Protein AF-A0AAF3J5F9-F1 (afdb_monomer)

pLDDT: mean 83.25, std 15.74, range [31.61, 98.31]

Nearest PDB structures (foldseek):
  6xjo-assembly2_A  TM=8.442E-01  e=1.330E-10  Homo sapiens
  6xjo-assembly3_B  TM=8.664E-01  e=6.664E-10  Homo sapiens
  6b9f-assembly1_A  TM=8.650E-01  e=1.318E-09  Homo sapiens
  7ol3-assembly1_A  TM=8.649E-01  e=7.955E-09  Homo sapiens
  2b8w-assembly1_B  TM=8.017E-01  e=8.315E-07  Homo sapiens

Foldseek 3Di:
DDDDDDDDFDDCDDPVDDNVRSLLSLLLCQQLDQEAEDEDEADDDLVNLVSVLVSLVSSCVLVVDQARHAYYEYEYEQYDDDFFQVVFVVNLVVLCVVLVVDVRSVSSNVSVVRHYNYYTYGYAHFQDPVPPPDDPPDDDPVRRDDRRNVSVVRVVVVCVVPDDAGDDPNDGDDPVNSVVSSVVSVVSSVVVVVVVVVPD

Mean predicted aligned error: 7.62 Å

Structure (mmCIF, N/CA/C/O backbone):
data_AF-A0AAF3J5F9-F1
#
_entry.id   AF-A0AAF3J5F9-F1
#
loop_
_atom_site.group_PDB
_atom_site.id
_atom_site.type_symbol
_atom_site.label_atom_id
_atom_site.label_alt_id
_atom_site.label_comp_id
_atom_site.label_asym_id
_atom_site.label_entity_id
_atom_site.label_seq_id
_atom_site.pdbx_PDB_ins_code
_atom_site.Cartn_x
_atom_site.Cartn_y
_atom_site.Cartn_z
_atom_site.occupancy
_atom_site.B_iso_or_equiv
_atom_site.auth_seq_id
_atom_site.auth_comp_id
_atom_site.auth_asym_id
_atom_site.auth_atom_id
_atom_site.pdbx_PDB_model_num
ATOM 1 N N . MET A 1 1 ? -18.658 -15.341 -0.256 1.00 71.56 1 MET A N 1
ATOM 2 C CA . MET A 1 1 ? -18.117 -14.666 -1.455 1.00 71.56 1 MET A CA 1
ATOM 3 C C . MET A 1 1 ? -17.413 -13.408 -0.979 1.00 71.56 1 MET A C 1
ATOM 5 O O . MET A 1 1 ? -17.963 -12.760 -0.098 1.00 71.56 1 MET A O 1
ATOM 9 N N . LEU A 1 2 ? -16.210 -13.118 -1.475 1.00 86.44 2 LEU A N 1
ATOM 10 C CA . LEU A 1 2 ? -15.471 -11.901 -1.129 1.00 86.44 2 LEU A CA 1
ATOM 11 C C . LEU A 1 2 ? -15.881 -10.779 -2.091 1.00 86.44 2 LEU A C 1
ATOM 13 O O . LEU A 1 2 ? -15.826 -10.976 -3.303 1.00 86.44 2 LEU A O 1
ATOM 17 N N . SER A 1 3 ? -16.291 -9.631 -1.553 1.00 90.62 3 SER A N 1
ATOM 18 C CA . SER A 1 3 ? -16.549 -8.419 -2.337 1.00 90.62 3 SER A CA 1
ATOM 19 C C . SER A 1 3 ? -15.323 -7.514 -2.291 1.00 90.62 3 SER A C 1
ATOM 21 O O . SER A 1 3 ? -14.751 -7.320 -1.220 1.00 90.62 3 SER A O 1
ATOM 23 N N . VAL A 1 4 ? -14.936 -6.951 -3.435 1.00 92.88 4 VAL A N 1
ATOM 24 C CA . VAL A 1 4 ? -13.765 -6.071 -3.551 1.00 92.88 4 VAL A CA 1
ATOM 25 C C . VAL A 1 4 ? -14.230 -4.630 -3.736 1.00 92.88 4 VAL A C 1
ATOM 27 O O . VAL A 1 4 ? -15.036 -4.346 -4.620 1.00 92.88 4 VAL A O 1
ATOM 30 N N . LEU A 1 5 ? -13.712 -3.729 -2.901 1.00 92.81 5 LEU A N 1
ATOM 31 C CA . LEU A 1 5 ? -13.893 -2.284 -3.014 1.00 92.81 5 LEU A CA 1
ATOM 32 C C . LEU A 1 5 ? -12.539 -1.648 -3.331 1.00 92.81 5 LEU A C 1
ATOM 34 O O . LEU A 1 5 ? -11.575 -1.866 -2.602 1.00 92.81 5 LEU A O 1
ATOM 38 N N . LEU A 1 6 ? -12.483 -0.853 -4.397 1.00 93.56 6 LEU A N 1
ATOM 39 C CA . LEU A 1 6 ? -11.317 -0.043 -4.736 1.00 93.56 6 LEU A CA 1
ATOM 40 C C . LEU A 1 6 ? -11.560 1.388 -4.257 1.00 93.56 6 LEU A C 1
ATOM 42 O O . LEU A 1 6 ? -12.608 1.966 -4.547 1.00 93.56 6 LEU A O 1
ATOM 46 N N . ILE A 1 7 ? -10.607 1.933 -3.503 1.00 92.00 7 ILE A N 1
ATOM 47 C CA . ILE A 1 7 ? -10.665 3.289 -2.954 1.00 92.00 7 ILE A CA 1
ATOM 48 C C . ILE A 1 7 ? -9.492 4.062 -3.538 1.00 92.00 7 ILE A C 1
ATOM 50 O O . ILE A 1 7 ? -8.341 3.771 -3.219 1.00 92.00 7 ILE A O 1
ATOM 54 N N . GLU A 1 8 ? -9.801 5.048 -4.371 1.00 89.56 8 GLU A N 1
ATOM 55 C CA . GLU A 1 8 ? -8.823 6.031 -4.823 1.00 89.56 8 GLU A CA 1
ATOM 56 C C . GLU A 1 8 ? -8.754 7.154 -3.787 1.00 89.56 8 GLU A C 1
ATOM 58 O O . GLU A 1 8 ? -9.788 7.675 -3.359 1.00 89.56 8 GLU A O 1
ATOM 63 N N . THR A 1 9 ? -7.547 7.516 -3.361 1.00 84.06 9 THR A N 1
ATOM 64 C CA . THR A 1 9 ? -7.338 8.617 -2.418 1.00 84.06 9 THR A CA 1
ATOM 65 C C . THR A 1 9 ? -6.643 9.763 -3.115 1.00 84.06 9 THR A C 1
ATOM 67 O O . THR A 1 9 ? -5.623 9.552 -3.766 1.00 84.06 9 THR A O 1
ATOM 70 N N . GLN A 1 10 ? -7.152 10.972 -2.904 1.00 73.50 10 GLN A N 1
ATOM 71 C CA . GLN A 1 10 ? -6.472 12.200 -3.293 1.00 73.50 10 GLN A CA 1
ATOM 72 C C . GLN A 1 10 ? -5.063 12.261 -2.667 1.00 73.50 10 GLN A C 1
ATOM 74 O O . GLN A 1 10 ? -4.850 11.750 -1.561 1.00 73.50 10 GLN A O 1
ATOM 79 N N . GLY A 1 11 ? -4.090 12.821 -3.395 1.00 65.00 11 GLY A N 1
ATOM 80 C CA . GLY A 1 11 ? -2.694 12.893 -2.957 1.00 65.00 11 GLY A CA 1
ATOM 81 C C . GLY A 1 11 ? -2.513 13.763 -1.709 1.00 65.00 11 GLY A C 1
ATOM 82 O O . GLY A 1 11 ? -3.293 14.675 -1.461 1.00 65.00 11 GLY A O 1
ATOM 83 N N . ILE A 1 12 ? -1.456 13.502 -0.933 1.00 61.19 12 ILE A N 1
ATOM 84 C CA . ILE A 1 12 ? -1.203 14.167 0.362 1.00 61.19 12 ILE A CA 1
ATOM 85 C C . ILE A 1 12 ? -0.877 15.678 0.211 1.00 61.19 12 ILE A C 1
ATOM 87 O O . ILE A 1 12 ? -0.933 16.416 1.189 1.00 61.19 12 ILE A O 1
ATOM 91 N N . HIS A 1 13 ? -0.659 16.178 -1.012 1.00 57.31 13 HIS A N 1
ATOM 92 C CA . HIS A 1 13 ? -0.207 17.552 -1.294 1.00 57.31 13 HIS A CA 1
ATOM 93 C C . HIS A 1 13 ? -1.000 18.262 -2.401 1.00 57.31 13 HIS A C 1
ATOM 95 O O . HIS A 1 13 ? -0.427 19.010 -3.195 1.00 57.31 13 HIS A O 1
ATOM 101 N N . ASP A 1 14 ? -2.311 18.037 -2.491 1.00 57.66 14 ASP A N 1
ATOM 102 C CA . ASP A 1 14 ? -3.121 18.803 -3.440 1.00 57.66 14 ASP A CA 1
ATOM 103 C C . ASP A 1 14 ? -3.253 20.267 -2.998 1.00 57.66 14 ASP A C 1
ATOM 105 O O . ASP A 1 14 ? -3.602 20.560 -1.853 1.00 57.66 14 ASP A O 1
ATOM 109 N N . LEU A 1 15 ? -2.993 21.185 -3.939 1.00 51.12 15 LEU A N 1
ATOM 110 C CA . LEU A 1 15 ? -2.890 22.643 -3.741 1.00 51.12 15 LEU A CA 1
ATOM 111 C C . LEU A 1 15 ? -4.123 23.298 -3.091 1.00 51.12 15 LEU A C 1
ATOM 113 O O . LEU A 1 15 ? -4.035 24.428 -2.615 1.00 51.12 15 LEU A O 1
ATOM 117 N N . GLU A 1 16 ? -5.264 22.609 -3.089 1.00 56.81 16 GLU A N 1
ATOM 118 C CA . GLU A 1 16 ? -6.540 23.093 -2.555 1.00 56.81 16 GLU A CA 1
ATOM 119 C C . GLU A 1 16 ? -6.872 22.541 -1.154 1.00 56.81 16 GLU A C 1
ATOM 121 O O . GLU A 1 16 ? -7.870 22.949 -0.560 1.00 56.81 16 GLU A O 1
ATOM 126 N N . SER A 1 17 ? -6.052 21.634 -0.608 1.00 59.25 17 SER A N 1
ATOM 127 C CA . SER A 1 17 ? -6.295 20.946 0.670 1.00 59.25 17 SER A CA 1
ATOM 128 C C . SER A 1 17 ? -5.356 21.422 1.781 1.00 59.25 17 SER A C 1
ATOM 130 O O . SER A 1 17 ? -4.188 21.732 1.539 1.00 59.25 17 SER A O 1
ATOM 132 N N . SER A 1 18 ? -5.851 21.503 3.021 1.00 68.69 18 SER A N 1
ATOM 133 C CA . SER A 1 18 ? -4.976 21.768 4.165 1.00 68.69 18 SER A CA 1
ATOM 134 C C . SER A 1 18 ? -4.193 20.506 4.551 1.00 68.69 18 SER A C 1
ATOM 136 O O . SER A 1 18 ? -4.656 19.386 4.349 1.00 68.69 18 SER A O 1
ATOM 138 N N . SER A 1 19 ? -3.022 20.673 5.175 1.00 74.56 19 SER A N 1
ATOM 139 C CA . S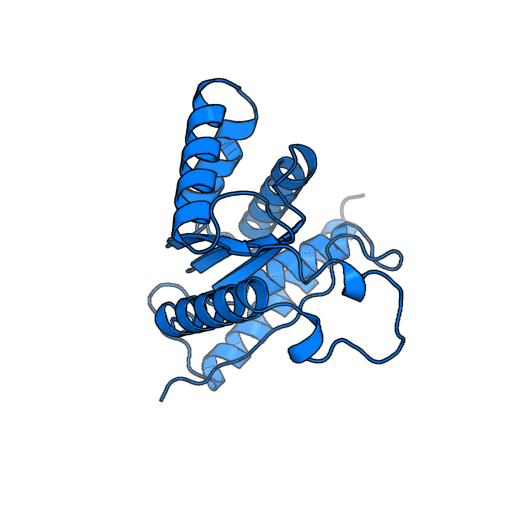ER A 1 19 ? -2.221 19.543 5.684 1.00 74.56 19 SER A CA 1
ATOM 140 C C . SER A 1 19 ? -3.000 18.658 6.679 1.00 74.56 19 SER A C 1
ATOM 142 O O . SER A 1 19 ? -2.784 17.444 6.741 1.00 74.56 19 SER A O 1
ATOM 144 N N . GLU A 1 20 ? -3.955 19.237 7.417 1.00 79.06 20 GLU A N 1
ATOM 145 C CA . GLU A 1 20 ? -4.848 18.484 8.304 1.00 79.06 20 GLU A CA 1
ATOM 146 C C . GLU A 1 20 ? -5.855 17.637 7.510 1.00 79.06 20 GLU A C 1
ATOM 148 O O . GLU A 1 20 ? -6.049 16.465 7.837 1.00 79.06 20 GLU A O 1
ATOM 153 N N . ASP A 1 21 ? -6.438 18.178 6.436 1.00 81.75 21 ASP A N 1
ATOM 154 C CA . ASP A 1 21 ? -7.385 17.445 5.586 1.00 81.75 21 ASP A CA 1
ATOM 155 C C . ASP A 1 21 ? -6.714 16.238 4.919 1.00 81.75 21 ASP A C 1
ATOM 157 O O . ASP A 1 21 ? -7.246 15.127 4.981 1.00 81.75 21 ASP A O 1
ATOM 161 N N . SER A 1 22 ? -5.506 16.412 4.371 1.00 82.25 22 SER A N 1
ATOM 162 C CA . SER A 1 22 ? -4.709 15.310 3.811 1.00 82.25 22 SER A CA 1
ATOM 163 C C . SER A 1 22 ? -4.416 14.228 4.850 1.00 82.25 22 SER A C 1
ATOM 165 O O . SER A 1 22 ? -4.524 13.034 4.561 1.00 82.25 22 SER A O 1
ATOM 167 N N . SER A 1 23 ? -4.106 14.632 6.085 1.00 86.12 23 SER A N 1
ATOM 168 C CA . SER A 1 23 ? -3.845 13.700 7.187 1.00 86.12 23 SER A CA 1
ATOM 169 C C . SER A 1 23 ? -5.092 12.908 7.580 1.00 86.12 23 SER A C 1
ATOM 171 O O . SER A 1 23 ? -5.016 11.702 7.826 1.00 86.12 23 SER A O 1
ATOM 173 N N . ILE A 1 24 ? -6.259 13.559 7.595 1.00 87.81 24 ILE A N 1
ATOM 174 C CA . ILE A 1 24 ? -7.549 12.907 7.842 1.00 87.81 24 ILE A CA 1
ATOM 175 C C . ILE A 1 24 ? -7.881 11.935 6.710 1.00 87.81 24 ILE A C 1
ATOM 177 O O . ILE A 1 24 ? -8.211 10.787 6.993 1.00 87.81 24 ILE A O 1
ATOM 181 N N . ILE A 1 25 ? -7.761 12.344 5.444 1.00 88.75 25 ILE A N 1
ATOM 182 C CA . ILE A 1 25 ? -8.022 11.476 4.284 1.00 88.75 25 ILE A CA 1
ATOM 183 C C . ILE A 1 25 ? -7.110 10.249 4.323 1.00 88.75 25 ILE A C 1
ATOM 185 O O . ILE A 1 25 ? -7.579 9.119 4.149 1.00 88.75 25 ILE A O 1
ATOM 189 N N . PHE A 1 26 ? -5.822 10.449 4.608 1.00 90.12 26 PHE A N 1
ATOM 190 C CA . PHE A 1 26 ? -4.870 9.358 4.751 1.00 90.12 26 PHE A CA 1
ATOM 191 C C . PHE A 1 26 ? -5.299 8.388 5.855 1.00 90.12 26 PHE A C 1
ATOM 193 O O . PHE A 1 26 ? -5.472 7.198 5.581 1.00 90.12 26 PHE A O 1
ATOM 200 N N . ALA A 1 27 ? -5.538 8.891 7.067 1.00 90.50 27 ALA A N 1
ATOM 201 C CA . ALA A 1 27 ? -5.928 8.075 8.211 1.00 90.50 27 ALA A CA 1
ATOM 202 C C . ALA A 1 27 ? -7.247 7.326 7.968 1.00 90.50 27 ALA A C 1
ATOM 204 O O . ALA A 1 27 ? -7.320 6.120 8.192 1.00 90.50 27 ALA A O 1
ATOM 205 N N . LEU A 1 28 ? -8.271 7.998 7.430 1.00 91.69 28 LEU A N 1
ATOM 206 C CA . LEU A 1 28 ? -9.541 7.370 7.061 1.00 91.69 28 LEU A CA 1
ATOM 207 C C . LEU A 1 28 ? -9.315 6.227 6.074 1.00 91.69 28 LEU A C 1
ATOM 209 O O . LEU A 1 28 ? -9.790 5.117 6.306 1.00 91.69 28 LEU A O 1
ATOM 213 N N . SER A 1 29 ? -8.560 6.476 5.000 1.00 92.69 29 SER A N 1
ATOM 214 C CA . SER A 1 29 ? -8.284 5.460 3.984 1.00 92.69 29 SER A CA 1
ATOM 215 C C . SER A 1 29 ? -7.555 4.248 4.559 1.00 92.69 29 SER A C 1
ATOM 217 O O . SER A 1 29 ? -7.873 3.116 4.202 1.00 92.69 29 SER A O 1
ATOM 219 N N . LEU A 1 30 ? -6.627 4.477 5.490 1.00 92.69 30 LEU A N 1
ATOM 220 C CA . LEU A 1 30 ? -5.875 3.432 6.165 1.00 92.69 30 LEU A CA 1
ATOM 221 C C . LEU A 1 30 ? -6.809 2.552 7.002 1.00 92.69 30 LEU A C 1
ATOM 223 O O . LEU A 1 30 ? -6.876 1.343 6.785 1.00 92.69 30 LEU A O 1
ATOM 227 N N . LEU A 1 31 ? -7.602 3.174 7.878 1.00 92.44 31 LEU A N 1
ATOM 228 C CA . LEU A 1 31 ? -8.451 2.489 8.855 1.00 92.44 31 LEU A CA 1
ATOM 229 C C . LEU A 1 31 ? -9.623 1.729 8.227 1.00 92.44 31 LEU A C 1
ATOM 231 O O . LEU A 1 31 ? -10.065 0.713 8.777 1.00 92.44 31 LEU A O 1
ATOM 235 N N . ILE A 1 32 ? -10.131 2.178 7.077 1.00 93.81 32 ILE A N 1
ATOM 236 C CA . ILE A 1 32 ? -11.208 1.475 6.365 1.00 93.81 32 ILE A CA 1
ATOM 237 C C . ILE A 1 32 ? -10.675 0.394 5.418 1.00 93.81 32 ILE A C 1
ATOM 239 O O . ILE A 1 32 ? -11.372 -0.586 5.172 1.00 93.81 32 ILE A O 1
ATOM 243 N N . SER A 1 33 ? -9.447 0.519 4.910 1.00 95.06 33 SER A N 1
ATOM 244 C CA . SER A 1 33 ? -8.872 -0.454 3.974 1.00 95.06 33 SER A CA 1
ATOM 245 C C . SER A 1 33 ? -8.400 -1.741 4.665 1.00 95.06 33 SER A C 1
ATOM 247 O O . SER A 1 33 ? -7.985 -1.728 5.828 1.00 95.06 33 SER A O 1
ATOM 249 N N . SER A 1 34 ? -8.465 -2.872 3.953 1.00 95.62 34 SER A N 1
ATOM 250 C CA . SER A 1 34 ? -7.724 -4.091 4.321 1.00 95.62 34 SER A CA 1
ATOM 251 C C . SER A 1 34 ? -6.314 -4.103 3.726 1.00 95.62 34 SER A C 1
ATOM 253 O O . SER A 1 34 ? -5.405 -4.707 4.288 1.00 95.62 34 SER A O 1
ATOM 255 N N . ALA A 1 35 ? -6.110 -3.390 2.619 1.00 95.25 35 ALA A N 1
ATOM 256 C CA . ALA A 1 35 ? -4.809 -3.173 2.013 1.00 95.25 35 ALA A CA 1
ATOM 257 C C . ALA A 1 35 ? -4.648 -1.703 1.614 1.00 95.25 35 ALA A C 1
ATOM 259 O O . ALA A 1 35 ? -5.475 -1.166 0.873 1.00 95.25 35 ALA A O 1
ATOM 260 N N . LYS A 1 36 ? -3.566 -1.070 2.071 1.00 95.44 36 LYS A N 1
ATOM 261 C CA . LYS A 1 36 ? -3.159 0.269 1.645 1.00 95.44 36 LYS A CA 1
ATOM 262 C C . LYS A 1 36 ? -2.001 0.146 0.668 1.00 95.44 36 LYS A C 1
ATOM 264 O O . LYS A 1 36 ? -0.956 -0.390 1.018 1.00 95.44 36 LYS A O 1
ATOM 269 N N . ILE A 1 37 ? -2.176 0.678 -0.537 1.00 96.12 37 ILE A N 1
ATOM 270 C CA . ILE A 1 37 ? -1.085 0.843 -1.498 1.00 96.12 37 ILE A CA 1
ATOM 271 C C . ILE A 1 37 ? -0.600 2.286 -1.385 1.00 96.12 37 ILE A C 1
ATOM 273 O O . ILE A 1 37 ? -1.351 3.219 -1.672 1.00 96.12 37 ILE A O 1
ATOM 277 N N . TYR A 1 38 ? 0.633 2.477 -0.930 1.00 94.94 38 TYR A N 1
ATOM 278 C CA . TYR A 1 38 ? 1.278 3.783 -0.898 1.00 94.94 38 TYR A CA 1
ATOM 279 C C . TYR A 1 38 ? 2.145 3.947 -2.142 1.00 94.94 38 TYR A C 1
ATOM 281 O O . TYR A 1 38 ? 3.171 3.287 -2.290 1.00 94.94 38 TYR A O 1
ATOM 289 N N . ASN A 1 39 ? 1.699 4.800 -3.058 1.00 93.88 39 ASN A N 1
ATOM 290 C CA . ASN A 1 39 ? 2.341 5.023 -4.347 1.00 93.88 39 ASN A CA 1
ATOM 291 C C . ASN A 1 39 ? 3.312 6.207 -4.260 1.00 93.88 39 ASN A C 1
ATOM 293 O O . ASN A 1 39 ? 2.877 7.338 -4.058 1.00 93.88 39 ASN A O 1
ATOM 297 N N . THR A 1 40 ? 4.601 5.955 -4.478 1.00 92.88 40 THR A N 1
ATOM 298 C CA . THR A 1 40 ? 5.657 6.981 -4.503 1.00 92.88 40 THR A CA 1
ATOM 299 C C . THR A 1 40 ? 6.536 6.831 -5.749 1.00 92.88 40 THR A C 1
ATOM 301 O O . THR A 1 40 ? 6.561 5.784 -6.406 1.00 92.88 40 THR A O 1
ATOM 304 N N . LEU A 1 41 ? 7.238 7.900 -6.112 1.00 93.12 41 LEU A N 1
ATOM 305 C CA . LEU A 1 41 ? 8.109 7.958 -7.274 1.00 93.12 41 LEU A CA 1
ATOM 306 C C . LEU A 1 41 ? 9.540 7.570 -6.885 1.00 93.12 41 LEU A C 1
ATOM 308 O O . LEU A 1 41 ? 10.173 8.226 -6.074 1.00 93.12 41 LEU A O 1
ATOM 312 N N . GLN A 1 42 ? 10.081 6.554 -7.552 1.00 93.81 42 GLN A N 1
ATOM 313 C CA . GLN A 1 42 ? 11.449 6.031 -7.457 1.00 93.81 42 GLN A CA 1
ATOM 314 C C . GLN A 1 42 ? 11.838 5.432 -6.099 1.00 93.81 42 GLN A C 1
ATOM 316 O O . GLN A 1 42 ? 12.175 4.249 -6.039 1.00 93.81 42 GLN A O 1
ATOM 321 N N . TYR A 1 43 ? 11.845 6.229 -5.035 1.00 92.00 43 TYR A N 1
ATOM 322 C CA . TYR A 1 43 ? 12.255 5.845 -3.687 1.00 92.00 43 TYR A CA 1
ATOM 323 C C . TYR A 1 43 ? 11.597 6.768 -2.658 1.00 92.00 43 TYR A C 1
ATOM 325 O O . TYR A 1 43 ? 11.291 7.912 -2.968 1.00 92.00 43 TYR A O 1
ATOM 333 N N . LEU A 1 44 ? 11.450 6.296 -1.420 1.00 90.56 44 LEU A N 1
ATOM 334 C CA . LEU A 1 44 ? 11.060 7.153 -0.304 1.00 90.56 44 LEU A CA 1
ATOM 335 C C . LEU A 1 44 ? 12.219 8.073 0.090 1.00 90.56 44 LEU A C 1
ATOM 337 O O . LEU A 1 44 ? 13.269 7.608 0.545 1.00 90.56 44 LEU A O 1
ATOM 341 N N . SER A 1 45 ? 12.033 9.377 -0.074 1.00 87.75 45 SER A N 1
ATOM 342 C CA . SER A 1 45 ? 12.935 10.385 0.481 1.00 87.75 45 SER A CA 1
ATOM 343 C C . SER A 1 45 ? 12.816 10.466 2.008 1.00 87.75 45 SER A C 1
ATOM 345 O O . SER A 1 45 ? 11.815 10.059 2.593 1.00 87.75 45 SER A O 1
ATOM 347 N N . THR A 1 46 ? 13.818 11.050 2.676 1.00 84.06 46 THR A N 1
ATOM 348 C CA . THR A 1 46 ? 13.761 11.289 4.131 1.00 84.06 46 THR A CA 1
ATOM 349 C C . THR A 1 46 ? 12.523 12.095 4.533 1.00 84.06 46 THR A C 1
ATOM 351 O O . THR A 1 46 ? 11.893 11.780 5.533 1.00 84.06 46 THR A O 1
ATOM 354 N N . SER A 1 47 ? 12.132 13.085 3.723 1.00 84.75 47 SER A N 1
ATOM 355 C CA . SER A 1 47 ? 10.940 13.898 3.992 1.00 84.75 47 SER A CA 1
ATOM 356 C C . SER A 1 47 ? 9.649 13.082 3.909 1.00 84.75 47 SER A C 1
ATOM 358 O O . SER A 1 47 ? 8.781 13.249 4.758 1.00 84.75 47 SER A O 1
ATOM 360 N N . GLU A 1 48 ? 9.513 12.198 2.916 1.00 87.56 48 GLU A N 1
ATOM 361 C CA . GLU A 1 48 ? 8.341 11.313 2.800 1.00 87.56 48 GLU A CA 1
ATOM 362 C C . GLU A 1 48 ? 8.291 10.295 3.944 1.00 87.56 48 GLU A C 1
ATOM 364 O O . GLU A 1 48 ? 7.214 9.963 4.432 1.00 87.56 48 GLU A O 1
ATOM 369 N N . ILE A 1 49 ? 9.450 9.816 4.402 1.00 88.38 49 ILE A N 1
ATOM 370 C CA . ILE A 1 49 ? 9.552 8.935 5.572 1.00 88.38 49 ILE A CA 1
ATOM 371 C C . ILE A 1 49 ? 9.065 9.653 6.836 1.00 88.38 49 ILE A C 1
ATOM 373 O O . ILE A 1 49 ? 8.263 9.098 7.590 1.00 88.38 49 ILE A O 1
ATOM 377 N N . ASP A 1 50 ? 9.526 10.882 7.070 1.00 84.75 50 ASP A N 1
ATOM 378 C CA . ASP A 1 50 ? 9.113 11.686 8.224 1.00 84.75 50 ASP A CA 1
ATOM 379 C C . ASP A 1 50 ? 7.614 12.021 8.171 1.00 84.75 50 ASP A C 1
ATOM 381 O O . ASP A 1 50 ? 6.916 11.923 9.183 1.00 84.75 50 ASP A O 1
ATOM 385 N N . GLU A 1 51 ? 7.096 12.342 6.985 1.00 86.44 51 GLU A N 1
ATOM 386 C CA . GLU A 1 51 ? 5.671 12.579 6.761 1.00 86.44 51 GLU A CA 1
ATOM 387 C C . GLU A 1 51 ? 4.832 11.322 7.029 1.00 86.44 51 GLU A C 1
ATOM 389 O O . GLU A 1 51 ? 3.858 11.377 7.781 1.00 86.44 51 GLU A O 1
ATOM 394 N N . LEU A 1 52 ? 5.225 10.167 6.488 1.00 90.44 52 LEU A N 1
ATOM 395 C CA . LEU A 1 52 ? 4.535 8.901 6.739 1.00 90.44 52 LEU A CA 1
ATOM 396 C C . LEU A 1 52 ? 4.533 8.530 8.223 1.00 90.44 52 LEU A C 1
ATOM 398 O O . LEU A 1 52 ? 3.502 8.107 8.744 1.00 90.44 52 LEU A O 1
ATOM 402 N N . ASN A 1 53 ? 5.653 8.730 8.921 1.00 89.12 53 ASN A N 1
ATOM 403 C CA . ASN A 1 53 ? 5.725 8.535 10.367 1.00 89.12 53 ASN A CA 1
ATOM 404 C C . ASN A 1 53 ? 4.714 9.406 11.114 1.00 89.12 53 ASN A C 1
ATOM 406 O O . ASN A 1 53 ? 4.005 8.915 11.996 1.00 89.12 53 ASN A O 1
ATOM 410 N N . ALA A 1 54 ? 4.628 10.689 10.759 1.00 87.94 54 ALA A N 1
ATOM 411 C CA . ALA A 1 54 ? 3.668 11.605 11.362 1.00 87.94 54 ALA A CA 1
ATOM 412 C C . ALA A 1 54 ? 2.221 11.174 11.077 1.00 87.94 54 ALA A C 1
ATOM 414 O O . ALA A 1 54 ? 1.384 11.196 11.980 1.00 87.94 54 ALA A O 1
ATOM 415 N N . LEU A 1 55 ? 1.934 10.718 9.856 1.00 90.31 55 LEU A N 1
ATOM 416 C CA . LEU A 1 55 ? 0.616 10.229 9.455 1.00 90.31 55 LEU A CA 1
ATOM 417 C C . LEU A 1 55 ? 0.217 8.939 10.180 1.00 90.31 55 LEU A C 1
ATOM 419 O O . LEU A 1 55 ? -0.937 8.802 10.597 1.00 90.31 55 LEU A O 1
ATOM 423 N N . PHE A 1 56 ? 1.146 8.004 10.373 1.00 91.38 56 PHE A N 1
ATOM 424 C CA . PHE A 1 56 ? 0.906 6.799 11.167 1.00 91.38 56 PHE A CA 1
ATOM 425 C C . PHE A 1 56 ? 0.646 7.147 12.631 1.00 91.38 56 PHE A C 1
ATOM 427 O O . PHE A 1 56 ? -0.371 6.726 13.183 1.00 91.38 56 PHE A O 1
ATOM 434 N N . ALA A 1 57 ? 1.475 8.002 13.234 1.00 88.62 57 ALA A N 1
ATOM 435 C CA . ALA A 1 57 ? 1.267 8.466 14.603 1.00 88.62 57 ALA A CA 1
ATOM 436 C C . ALA A 1 57 ? -0.086 9.181 14.765 1.00 88.62 57 ALA A C 1
ATOM 438 O O . ALA A 1 57 ? -0.832 8.902 15.704 1.00 88.62 57 ALA A O 1
ATOM 439 N N . PHE A 1 58 ? -0.449 10.061 13.828 1.00 87.56 58 PHE A N 1
ATOM 440 C CA . PHE A 1 58 ? -1.754 10.721 13.808 1.00 87.56 58 PHE A CA 1
ATOM 441 C C . PHE A 1 58 ? -2.900 9.707 13.722 1.00 87.56 58 PHE A C 1
ATOM 443 O O . PHE A 1 58 ? -3.872 9.802 14.475 1.00 87.56 58 PHE A O 1
ATOM 450 N N . SER A 1 59 ? -2.771 8.706 12.850 1.00 87.56 59 SER A N 1
ATOM 451 C CA . SER A 1 59 ? -3.766 7.644 12.690 1.00 87.56 59 SER A CA 1
ATOM 452 C C . SER A 1 59 ? -3.939 6.840 13.982 1.00 87.56 59 SER A C 1
ATOM 454 O O . SER A 1 59 ? -5.073 6.611 14.391 1.00 87.56 59 SER A O 1
ATOM 456 N N . GLN A 1 60 ? -2.849 6.498 14.680 1.00 88.38 60 GLN A N 1
ATOM 457 C CA . GLN A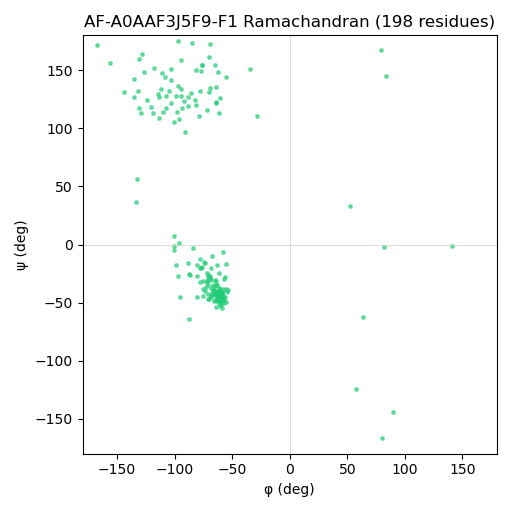 1 60 ? -2.898 5.765 15.954 1.00 88.38 60 GLN A CA 1
ATOM 458 C C . GLN A 1 60 ? -3.558 6.605 17.048 1.00 88.38 60 GLN A C 1
ATOM 460 O O . GLN A 1 60 ? -4.394 6.109 17.798 1.00 88.38 60 GLN A O 1
ATOM 465 N N . MET A 1 61 ? -3.235 7.901 17.125 1.00 84.62 61 MET A N 1
ATOM 466 C CA . MET A 1 61 ? -3.869 8.813 18.083 1.00 84.62 61 MET A CA 1
ATOM 467 C C . MET A 1 61 ? -5.381 8.922 17.854 1.00 84.62 61 MET A C 1
ATOM 469 O O . MET A 1 61 ? -6.156 9.027 18.814 1.00 84.62 61 MET A O 1
ATOM 473 N N . LYS A 1 62 ? -5.813 8.916 16.588 1.00 81.62 62 LYS A N 1
ATOM 474 C CA . LYS A 1 62 ? -7.230 8.984 16.226 1.00 81.62 62 LYS A CA 1
ATOM 475 C C . LYS A 1 62 ? -7.946 7.658 16.460 1.00 81.62 62 LYS A C 1
ATOM 477 O O . LYS A 1 62 ? -9.018 7.700 17.044 1.00 81.62 62 LYS A O 1
ATOM 482 N N . ASP A 1 63 ? -7.366 6.529 16.073 1.00 80.38 63 ASP A N 1
ATOM 483 C CA . ASP A 1 63 ? -7.991 5.205 16.199 1.00 80.38 63 ASP A CA 1
ATOM 484 C C . ASP A 1 63 ? -7.933 4.640 17.630 1.00 80.38 63 ASP A C 1
ATOM 486 O O . ASP A 1 63 ? -8.841 3.948 18.079 1.00 80.38 63 ASP A O 1
ATOM 490 N N . GLY A 1 64 ? -6.880 4.971 18.382 1.00 77.38 64 GLY A N 1
ATOM 491 C CA . GLY A 1 64 ? -6.626 4.454 19.728 1.00 77.38 64 GLY A CA 1
ATOM 492 C C . GLY A 1 64 ? -5.963 3.072 19.763 1.00 77.38 64 GLY A C 1
ATOM 493 O O . GLY A 1 64 ? -5.652 2.593 20.853 1.00 77.38 64 GLY A O 1
ATOM 494 N N . ASN A 1 65 ? -5.712 2.452 18.605 1.00 78.44 65 ASN A N 1
ATOM 495 C CA . ASN A 1 65 ? -5.006 1.177 18.482 1.00 78.44 65 ASN A CA 1
ATOM 496 C C . ASN A 1 65 ? -3.562 1.373 18.000 1.00 78.44 65 ASN A C 1
ATOM 498 O O . ASN A 1 65 ? -3.256 2.302 17.255 1.00 78.44 65 ASN A O 1
ATOM 502 N N . ALA A 1 66 ? -2.679 0.451 18.396 1.00 74.88 66 ALA A N 1
ATOM 503 C CA . ALA A 1 66 ? -1.299 0.413 17.905 1.00 74.88 66 ALA A CA 1
ATOM 504 C C . ALA A 1 66 ? -1.211 -0.100 16.452 1.00 74.88 66 ALA A C 1
ATOM 506 O O . ALA A 1 66 ? -0.463 0.444 15.642 1.00 74.88 66 ALA A O 1
ATOM 507 N N . LYS A 1 67 ? -2.010 -1.121 16.107 1.00 87.44 67 LYS A N 1
ATOM 508 C CA . LYS A 1 67 ? -2.136 -1.644 14.738 1.00 87.44 67 LYS A CA 1
ATOM 509 C C . LYS A 1 67 ? -3.117 -0.782 13.943 1.00 87.44 67 LYS A C 1
ATOM 511 O O . LYS A 1 67 ? -4.262 -0.621 14.349 1.00 87.44 67 LYS A O 1
ATOM 516 N N . LEU A 1 68 ? -2.664 -0.264 12.805 1.00 86.94 68 LEU A N 1
ATOM 517 C CA . LEU A 1 68 ? -3.410 0.632 11.919 1.00 86.94 68 LEU A CA 1
ATOM 518 C C . LEU A 1 68 ? -4.073 -0.080 10.741 1.00 86.94 68 LEU A C 1
ATOM 520 O O . LEU A 1 68 ? -5.061 0.409 10.194 1.00 86.94 68 LEU A O 1
ATOM 524 N N . GLY A 1 69 ? -3.523 -1.212 10.307 1.00 89.38 69 GLY A N 1
ATOM 525 C CA . GLY A 1 69 ? -4.025 -1.913 9.134 1.00 89.38 69 GLY A CA 1
ATOM 526 C C . GLY A 1 69 ? -3.468 -3.320 8.999 1.00 89.38 69 GLY A C 1
ATOM 527 O O . GLY A 1 69 ? -2.566 -3.723 9.722 1.00 89.38 69 GLY A O 1
ATOM 528 N N . GLN A 1 70 ? -4.017 -4.064 8.045 1.00 94.56 70 GLN A N 1
ATOM 529 C CA . GLN A 1 70 ? -3.599 -5.443 7.803 1.00 94.56 70 GLN A CA 1
ATOM 530 C C . GLN A 1 70 ? -2.414 -5.456 6.836 1.00 94.56 70 GLN A C 1
ATOM 532 O O . GLN A 1 70 ? -1.303 -5.801 7.224 1.00 94.56 70 GLN A O 1
ATOM 537 N N . ASN A 1 71 ? -2.623 -4.996 5.600 1.00 95.81 71 ASN A N 1
ATOM 538 C CA . ASN A 1 71 ? -1.595 -5.021 4.564 1.00 95.81 71 ASN A CA 1
ATOM 539 C C . ASN A 1 71 ? -1.186 -3.600 4.152 1.00 95.81 71 ASN A C 1
ATOM 541 O O . ASN A 1 71 ? -2.037 -2.784 3.788 1.00 95.81 71 ASN A O 1
ATOM 545 N N . PHE A 1 72 ? 0.115 -3.323 4.132 1.00 96.19 72 PHE A N 1
ATOM 546 C CA . PHE A 1 72 ? 0.685 -2.096 3.580 1.00 96.19 72 PHE A CA 1
ATOM 547 C C . PHE A 1 72 ? 1.656 -2.436 2.448 1.00 96.19 72 PHE A C 1
ATOM 549 O O . PHE A 1 72 ? 2.655 -3.122 2.655 1.00 96.19 72 PHE A O 1
ATOM 556 N N . LEU A 1 73 ? 1.361 -1.961 1.240 1.00 96.75 73 LEU A N 1
ATOM 557 C CA . LEU A 1 73 ? 2.191 -2.147 0.056 1.00 96.75 73 LEU A CA 1
ATOM 558 C C . LEU A 1 73 ? 2.824 -0.817 -0.346 1.00 96.75 73 LEU A C 1
ATOM 560 O O . LEU A 1 73 ? 2.134 0.091 -0.809 1.00 96.75 73 LEU A O 1
ATOM 564 N N . LEU A 1 74 ? 4.144 -0.727 -0.238 1.00 96.56 74 LEU A N 1
ATOM 565 C CA . LEU A 1 74 ? 4.912 0.369 -0.811 1.00 96.56 74 LEU A CA 1
ATOM 566 C C . LEU A 1 74 ? 5.100 0.135 -2.316 1.00 96.56 74 LEU A C 1
ATOM 568 O O . LEU A 1 74 ? 5.824 -0.767 -2.730 1.00 96.56 74 LEU A O 1
ATOM 572 N N . LEU A 1 75 ? 4.457 0.942 -3.153 1.00 97.69 75 LEU A N 1
ATOM 573 C CA . LEU A 1 75 ? 4.583 0.870 -4.605 1.00 97.69 75 LEU A CA 1
ATOM 574 C C . LEU A 1 75 ? 5.547 1.952 -5.097 1.00 97.69 75 LEU A C 1
ATOM 576 O O . LEU A 1 75 ? 5.190 3.128 -5.167 1.00 97.69 75 LEU A O 1
ATOM 580 N N . LEU A 1 76 ? 6.760 1.545 -5.471 1.00 97.31 76 LEU A N 1
ATOM 581 C CA . LEU A 1 76 ? 7.766 2.430 -6.053 1.00 97.31 76 LEU A CA 1
ATOM 582 C C . LEU A 1 76 ? 7.594 2.477 -7.576 1.00 97.31 76 LEU A C 1
ATOM 584 O O . LEU A 1 76 ? 7.725 1.460 -8.262 1.00 97.31 76 LEU A O 1
ATOM 588 N N . ARG A 1 77 ? 7.317 3.660 -8.120 1.00 95.44 77 ARG A N 1
ATOM 589 C CA . ARG A 1 77 ? 7.128 3.915 -9.559 1.00 95.44 77 ARG A CA 1
ATOM 590 C C . ARG A 1 77 ? 8.417 4.378 -10.222 1.00 95.44 77 ARG A C 1
ATOM 592 O O . ARG A 1 77 ? 9.291 4.905 -9.551 1.00 95.44 77 ARG A O 1
ATOM 599 N N . ASP A 1 78 ? 8.531 4.234 -11.539 1.00 93.44 78 ASP A N 1
ATOM 600 C CA . ASP A 1 78 ? 9.666 4.749 -12.322 1.00 93.44 78 ASP A CA 1
ATOM 601 C C . ASP A 1 78 ? 11.046 4.325 -11.794 1.00 93.44 78 ASP A C 1
ATOM 603 O O . ASP A 1 78 ? 12.034 5.056 -11.884 1.00 93.44 78 ASP A O 1
ATOM 607 N N . THR A 1 79 ? 11.112 3.126 -11.226 1.00 94.06 79 THR A N 1
ATOM 608 C CA . THR A 1 79 ? 12.326 2.606 -10.605 1.00 94.06 79 THR A CA 1
ATOM 609 C C . THR A 1 79 ? 13.340 2.136 -11.644 1.00 94.06 79 THR A C 1
ATOM 611 O O . THR A 1 79 ? 12.992 1.758 -12.764 1.00 94.06 79 THR A O 1
ATOM 614 N N . VAL A 1 80 ? 14.615 2.145 -11.252 1.00 89.88 80 VAL A N 1
ATOM 615 C CA . VAL A 1 80 ? 15.724 1.568 -12.023 1.00 89.88 80 VAL A CA 1
ATOM 616 C C . VAL A 1 80 ? 16.276 0.327 -11.322 1.00 89.88 80 VAL A C 1
ATOM 618 O O . VAL A 1 80 ? 16.303 0.265 -10.092 1.00 89.88 80 VAL A O 1
ATOM 621 N N . GLY A 1 81 ? 16.763 -0.643 -12.093 1.00 90.88 81 GLY A N 1
ATOM 622 C CA . GLY A 1 81 ? 17.325 -1.886 -11.559 1.00 90.88 81 GLY A CA 1
ATOM 623 C C . GLY A 1 81 ? 16.274 -2.983 -11.399 1.00 90.88 81 GLY A C 1
ATOM 624 O O . GLY A 1 81 ? 15.385 -3.110 -12.236 1.00 90.88 81 GLY A O 1
ATOM 625 N N . LYS A 1 82 ? 16.403 -3.806 -10.352 1.00 95.31 82 LYS A N 1
ATOM 626 C CA . LYS A 1 82 ? 15.546 -4.979 -10.137 1.00 95.31 82 LYS A CA 1
ATOM 627 C C . LYS A 1 82 ? 14.086 -4.565 -9.904 1.00 95.31 82 LYS A C 1
ATOM 629 O O . LYS A 1 82 ? 13.795 -3.807 -8.979 1.00 95.31 82 LYS A O 1
ATOM 634 N N . THR A 1 83 ? 13.182 -5.068 -10.743 1.00 96.19 83 THR A N 1
ATOM 635 C CA . THR A 1 83 ? 11.739 -4.783 -10.704 1.00 96.19 83 THR A CA 1
ATOM 636 C C . THR A 1 83 ? 10.962 -5.879 -9.966 1.00 96.19 83 THR A C 1
ATOM 638 O O . THR A 1 83 ? 11.526 -6.887 -9.529 1.00 96.19 83 THR A O 1
ATOM 641 N N . GLY A 1 84 ? 9.658 -5.673 -9.786 1.00 97.94 84 GLY A N 1
ATOM 642 C CA . GLY A 1 84 ? 8.763 -6.644 -9.170 1.00 97.94 84 GLY A CA 1
ATOM 643 C C . GLY A 1 84 ? 8.821 -6.668 -7.641 1.00 97.94 84 GLY A C 1
ATOM 644 O O . GLY A 1 84 ? 9.399 -5.787 -6.995 1.00 97.94 84 GLY A O 1
ATOM 645 N N . ILE A 1 85 ? 8.228 -7.718 -7.066 1.00 97.69 85 ILE A N 1
ATOM 646 C CA . ILE A 1 85 ? 8.229 -7.982 -5.619 1.00 97.69 85 ILE A CA 1
ATOM 647 C C . ILE A 1 85 ? 9.642 -8.251 -5.090 1.00 97.69 85 ILE A C 1
ATOM 649 O O . ILE A 1 85 ? 9.976 -7.860 -3.979 1.00 97.69 85 ILE A O 1
ATOM 653 N N . GLU A 1 86 ? 10.504 -8.892 -5.885 1.00 97.12 86 GLU A N 1
ATOM 654 C CA . GLU A 1 86 ? 11.869 -9.205 -5.458 1.00 97.12 86 GLU A CA 1
ATOM 655 C C . GLU A 1 86 ? 12.723 -7.949 -5.301 1.00 97.12 86 GLU A C 1
ATOM 657 O O . GLU A 1 86 ? 13.410 -7.802 -4.295 1.00 97.12 86 GLU A O 1
ATOM 662 N N . GLY A 1 87 ? 12.658 -7.028 -6.268 1.00 97.38 87 GLY A N 1
ATOM 663 C CA . GLY A 1 87 ? 13.353 -5.749 -6.151 1.00 97.38 87 GLY A CA 1
ATOM 664 C C . GLY A 1 87 ? 12.816 -4.898 -5.001 1.00 97.38 87 GLY A C 1
ATOM 665 O O . GLY A 1 87 ? 13.566 -4.134 -4.398 1.00 97.38 87 GLY A O 1
ATOM 666 N N . GLY A 1 88 ? 11.524 -5.017 -4.686 1.00 97.06 88 GLY A N 1
ATOM 667 C CA . GLY A 1 88 ? 10.928 -4.333 -3.543 1.00 97.06 88 GLY A CA 1
ATOM 668 C C . GLY A 1 88 ? 11.333 -4.930 -2.194 1.00 97.06 88 GLY A C 1
ATOM 669 O O . GLY A 1 88 ? 11.589 -4.173 -1.261 1.00 97.06 88 GLY A O 1
ATOM 670 N N . LYS A 1 89 ? 11.477 -6.257 -2.091 1.00 96.12 89 LYS A N 1
ATOM 671 C CA . LYS A 1 89 ? 12.043 -6.916 -0.900 1.00 96.12 89 LYS A CA 1
ATOM 672 C C . LYS A 1 89 ? 13.459 -6.427 -0.609 1.00 96.12 89 LYS A C 1
ATOM 674 O O . LYS A 1 89 ? 13.714 -5.985 0.503 1.00 96.12 89 LYS A O 1
ATOM 679 N N . GLU A 1 90 ? 14.318 -6.406 -1.626 1.00 95.69 90 GLU A N 1
ATOM 680 C CA . GLU A 1 90 ? 15.685 -5.876 -1.520 1.00 95.69 90 GLU A CA 1
ATOM 681 C C . GLU A 1 90 ? 15.686 -4.401 -1.079 1.00 95.69 90 GLU A C 1
ATOM 683 O O . GLU A 1 90 ? 16.453 -3.997 -0.209 1.00 95.69 90 GLU A O 1
ATOM 688 N N . TYR A 1 91 ? 14.765 -3.592 -1.615 1.00 94.31 91 TYR A N 1
ATOM 689 C CA . TYR A 1 91 ? 14.607 -2.202 -1.185 1.00 94.31 91 TYR A CA 1
ATOM 690 C C . TYR A 1 91 ? 14.203 -2.083 0.291 1.00 94.31 91 TYR A C 1
ATOM 692 O O . TYR A 1 91 ? 14.766 -1.257 1.009 1.00 94.31 91 TYR A O 1
ATOM 700 N N . LEU A 1 92 ? 13.235 -2.884 0.753 1.00 92.38 92 LEU A N 1
ATOM 701 C CA . LEU A 1 92 ? 12.831 -2.879 2.158 1.00 92.38 92 LEU A CA 1
ATOM 702 C C . LEU A 1 92 ? 13.978 -3.322 3.059 1.00 92.38 92 LEU A C 1
ATOM 704 O O . LEU A 1 92 ? 14.229 -2.647 4.048 1.00 92.38 92 LEU A O 1
ATOM 708 N N . GLU A 1 93 ? 14.691 -4.393 2.712 1.00 90.75 93 GLU A N 1
ATOM 709 C CA . GLU A 1 93 ? 15.868 -4.865 3.451 1.00 90.75 93 GLU A CA 1
ATOM 710 C C . GLU A 1 93 ? 16.907 -3.750 3.594 1.00 90.75 93 GLU A C 1
ATOM 712 O O . GLU A 1 93 ? 17.287 -3.412 4.714 1.00 90.75 93 GLU A O 1
ATOM 717 N N . HIS A 1 94 ? 17.256 -3.067 2.503 1.00 88.75 94 HIS A N 1
ATOM 718 C CA . HIS A 1 94 ? 18.159 -1.918 2.562 1.00 88.75 94 HIS A CA 1
ATOM 719 C C . HIS A 1 94 ? 17.609 -0.743 3.371 1.00 88.75 94 HIS A C 1
ATOM 721 O O . HIS A 1 94 ? 18.376 -0.043 4.038 1.00 88.75 94 HIS A O 1
ATOM 727 N N . LEU A 1 95 ? 16.297 -0.503 3.347 1.00 85.50 95 LEU A N 1
ATOM 728 C CA . LEU A 1 95 ? 15.681 0.498 4.211 1.00 85.50 95 LEU A CA 1
ATOM 729 C C . LEU A 1 95 ? 15.852 0.108 5.689 1.00 85.50 95 LEU A C 1
ATOM 731 O O . LEU A 1 95 ? 16.230 0.967 6.482 1.00 85.50 95 LEU A O 1
ATOM 735 N N . LYS A 1 96 ? 15.677 -1.176 6.043 1.00 81.50 96 LYS A N 1
ATOM 736 C CA . LYS A 1 96 ? 15.893 -1.720 7.401 1.00 81.50 96 LYS A CA 1
ATOM 737 C C . LYS A 1 96 ? 17.372 -1.756 7.822 1.00 81.50 96 LYS A C 1
ATOM 739 O O . LYS A 1 96 ? 17.665 -1.669 9.010 1.00 81.50 96 LYS A O 1
ATOM 744 N N . GLU A 1 97 ? 18.311 -1.860 6.888 1.00 78.75 97 GLU A N 1
ATOM 745 C CA . GLU A 1 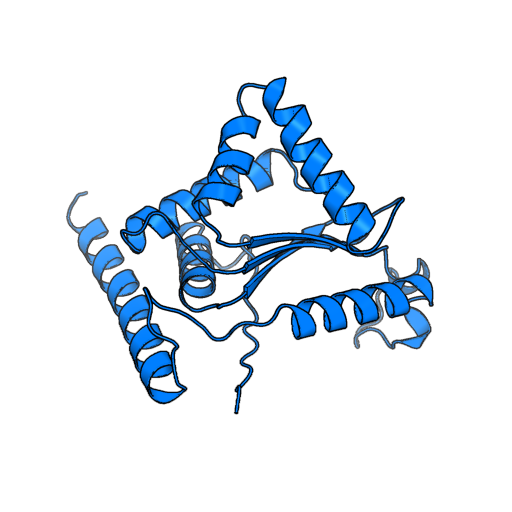97 ? 19.755 -1.847 7.179 1.00 78.75 97 GLU A CA 1
ATOM 746 C C . GLU A 1 97 ? 20.294 -0.425 7.382 1.00 78.75 97 GLU A C 1
ATOM 748 O O . GLU A 1 97 ? 21.003 -0.153 8.351 1.00 78.75 97 GLU A O 1
ATOM 753 N N . ASN A 1 98 ? 19.922 0.519 6.508 1.00 69.81 98 ASN A N 1
ATOM 754 C CA . ASN A 1 98 ? 20.350 1.924 6.605 1.00 69.81 98 ASN A CA 1
ATOM 755 C C . ASN A 1 98 ? 19.870 2.603 7.901 1.00 69.81 98 ASN A C 1
ATOM 757 O O . ASN A 1 98 ? 20.492 3.541 8.401 1.00 69.81 98 ASN A O 1
ATOM 761 N N . VAL A 1 99 ? 18.786 2.076 8.454 1.00 60.59 99 VAL A N 1
ATOM 762 C CA . VAL A 1 99 ? 18.210 2.339 9.773 1.00 60.59 99 VAL A CA 1
ATOM 763 C C . VAL A 1 99 ? 19.169 2.068 10.934 1.00 60.59 99 VAL A C 1
ATOM 765 O O . VAL A 1 99 ? 19.263 2.899 11.835 1.00 60.59 99 VAL A O 1
ATOM 768 N N . GLN A 1 100 ? 19.906 0.954 10.924 1.00 55.34 100 GLN A N 1
ATOM 769 C CA . GLN A 1 100 ? 20.804 0.603 12.035 1.00 55.34 100 GLN A CA 1
ATOM 770 C C . GLN A 1 100 ? 21.998 1.563 12.139 1.00 55.34 100 GLN A C 1
ATOM 772 O O . GLN A 1 100 ? 22.611 1.688 13.198 1.00 55.34 100 GLN A O 1
ATOM 777 N N . ASN A 1 101 ? 22.297 2.274 11.049 1.00 57.28 101 ASN A N 1
ATOM 778 C CA . ASN A 1 101 ? 23.438 3.175 10.939 1.00 57.28 101 ASN A CA 1
ATOM 779 C C . ASN A 1 101 ? 23.081 4.659 11.158 1.00 57.28 101 ASN A C 1
ATOM 781 O O . ASN A 1 101 ? 23.979 5.455 11.426 1.00 57.28 101 ASN A O 1
ATOM 785 N N . ASN A 1 102 ? 21.801 5.048 11.058 1.00 54.34 102 ASN A N 1
ATOM 786 C CA . ASN A 1 102 ? 21.343 6.439 11.163 1.00 54.34 102 ASN A CA 1
ATOM 787 C C . ASN A 1 102 ? 20.159 6.569 12.138 1.00 54.34 102 ASN A C 1
ATOM 789 O O . ASN A 1 102 ? 19.063 6.086 11.870 1.00 54.34 102 ASN A O 1
ATOM 793 N N . ASN A 1 103 ? 20.345 7.323 13.228 1.00 55.75 103 ASN A N 1
ATOM 794 C CA . ASN A 1 103 ? 19.388 7.490 14.340 1.00 55.75 103 ASN A CA 1
ATOM 795 C C . ASN A 1 103 ? 17.977 8.029 13.975 1.00 55.75 103 ASN A C 1
ATOM 797 O O . ASN A 1 103 ? 17.124 8.109 14.857 1.00 55.75 103 ASN A O 1
ATOM 801 N N . GLY A 1 104 ? 17.724 8.442 12.727 1.00 53.75 104 GLY A N 1
ATOM 802 C CA . GLY A 1 104 ? 16.433 8.986 12.274 1.00 53.75 104 GLY A CA 1
ATOM 803 C C . GLY A 1 104 ? 15.511 7.948 11.627 1.00 53.75 104 GLY A C 1
ATOM 804 O O . GLY A 1 104 ? 14.335 7.869 11.970 1.00 53.75 104 GLY A O 1
ATOM 805 N N . THR A 1 105 ? 16.044 7.109 10.734 1.00 56.28 105 THR A N 1
ATOM 806 C CA . THR A 1 105 ? 15.235 6.176 9.933 1.00 56.28 105 THR A CA 1
ATOM 807 C C . THR A 1 105 ? 14.691 5.016 10.769 1.00 56.28 105 THR A C 1
ATOM 809 O O . THR A 1 105 ? 13.661 4.451 10.407 1.00 56.28 105 THR A O 1
ATOM 812 N N . ASN A 1 106 ? 15.340 4.669 11.894 1.00 60.41 106 ASN A N 1
ATOM 813 C CA . ASN A 1 106 ? 14.990 3.490 12.702 1.00 60.41 106 ASN A CA 1
ATOM 814 C C . ASN A 1 106 ? 13.517 3.443 13.115 1.00 60.41 106 ASN A C 1
ATOM 816 O O . ASN A 1 106 ? 12.857 2.415 12.984 1.00 60.41 106 ASN A O 1
ATOM 820 N N . LYS A 1 107 ? 12.958 4.604 13.454 1.00 70.44 107 LYS A N 1
ATOM 821 C CA . LYS A 1 107 ? 11.557 4.708 13.859 1.00 70.44 107 LYS A CA 1
ATOM 822 C C . LYS A 1 107 ? 10.572 4.352 12.750 1.00 70.44 107 LYS A C 1
ATOM 824 O O . LYS A 1 107 ? 9.498 3.864 13.061 1.00 70.44 107 LYS A O 1
ATOM 829 N N . PHE A 1 108 ? 10.908 4.578 11.478 1.00 79.62 108 PHE A N 1
ATOM 830 C CA . PHE A 1 108 ? 9.981 4.297 10.378 1.00 79.62 108 PHE A CA 1
ATOM 831 C C . PHE A 1 108 ? 9.768 2.806 10.161 1.00 79.62 108 PHE A C 1
ATOM 833 O O . PHE A 1 108 ? 8.637 2.350 10.031 1.00 79.62 108 PHE A O 1
ATOM 840 N N . VAL A 1 109 ? 10.857 2.043 10.128 1.00 76.50 109 VAL A N 1
ATOM 841 C CA . VAL A 1 109 ? 10.786 0.595 9.918 1.00 76.50 109 VAL A CA 1
ATOM 842 C C . VAL A 1 109 ? 10.135 -0.094 11.113 1.00 76.50 109 VAL A C 1
ATOM 844 O O . VAL A 1 109 ? 9.272 -0.945 10.911 1.00 76.50 109 VAL A O 1
ATOM 847 N N . GLU A 1 110 ? 10.490 0.314 12.334 1.00 79.12 110 GLU A N 1
ATOM 848 C CA . GLU A 1 110 ? 9.816 -0.141 13.556 1.00 79.12 110 GLU A CA 1
ATOM 849 C C . GLU A 1 110 ? 8.314 0.182 13.491 1.00 79.12 110 GLU A C 1
ATOM 851 O O . GLU A 1 110 ? 7.483 -0.707 13.657 1.00 79.12 110 GLU A O 1
ATOM 856 N N . CYS A 1 111 ? 7.958 1.419 13.126 1.00 83.12 111 CYS A N 1
ATOM 857 C CA . CYS A 1 111 ? 6.570 1.848 12.974 1.00 83.12 111 CYS A CA 1
ATOM 858 C C . CYS A 1 111 ? 5.809 1.019 11.930 1.00 83.12 111 CYS A C 1
ATOM 860 O O . CYS A 1 111 ? 4.669 0.645 12.177 1.00 83.12 111 CYS A O 1
ATOM 862 N N . LEU A 1 112 ? 6.415 0.672 10.790 1.00 88.06 112 LEU A N 1
ATOM 863 C CA . LEU A 1 112 ? 5.784 -0.183 9.780 1.00 88.06 112 LEU A CA 1
ATOM 864 C C . LEU A 1 112 ? 5.445 -1.576 10.336 1.00 88.06 112 LEU A C 1
ATOM 866 O O . LEU A 1 112 ? 4.303 -2.025 10.210 1.00 88.06 112 LEU A O 1
ATOM 870 N N . ASP A 1 113 ? 6.413 -2.239 10.970 1.00 86.69 113 ASP A N 1
ATOM 871 C CA . ASP A 1 113 ? 6.227 -3.584 11.527 1.00 86.69 113 ASP A CA 1
ATOM 872 C C . ASP A 1 113 ? 5.254 -3.563 12.735 1.00 86.69 113 ASP A C 1
ATOM 874 O O . ASP A 1 113 ? 4.489 -4.507 12.960 1.00 86.69 113 ASP A O 1
ATOM 878 N N . GLU A 1 114 ? 5.205 -2.464 13.495 1.00 88.19 114 GLU A N 1
ATOM 879 C CA . GLU A 1 114 ? 4.254 -2.256 14.594 1.00 88.19 114 GLU A CA 1
ATOM 880 C C . GLU A 1 114 ? 2.842 -1.918 14.103 1.00 88.19 114 GLU A C 1
ATOM 882 O O . GLU A 1 114 ? 1.873 -2.440 14.652 1.00 88.19 114 GLU A O 1
ATOM 887 N N . CYS A 1 115 ? 2.702 -1.124 13.041 1.00 91.50 115 CYS A N 1
ATOM 888 C CA . CYS A 1 115 ? 1.415 -0.644 12.535 1.00 91.50 115 CYS A CA 1
ATOM 889 C C . CYS A 1 115 ? 0.671 -1.662 11.671 1.00 91.50 115 CYS A C 1
ATOM 891 O O . CYS A 1 115 ? -0.559 -1.601 11.617 1.00 91.50 115 CYS A O 1
ATOM 893 N N . PHE A 1 116 ? 1.369 -2.581 10.998 1.00 94.12 116 PHE A N 1
ATOM 894 C CA . PHE A 1 116 ? 0.757 -3.455 9.990 1.00 94.12 116 PHE A CA 1
ATOM 895 C C . PHE A 1 116 ? 1.020 -4.937 10.245 1.00 94.12 116 PHE A C 1
ATOM 897 O O . PHE A 1 116 ? 2.057 -5.304 10.792 1.00 94.12 116 PHE A O 1
ATOM 904 N N . ASP A 1 117 ? 0.082 -5.807 9.873 1.00 93.75 117 ASP A N 1
ATOM 905 C CA . ASP A 1 117 ? 0.286 -7.264 9.954 1.00 93.75 117 ASP A CA 1
ATOM 906 C C . ASP A 1 117 ? 1.264 -7.746 8.879 1.00 93.75 117 ASP A C 1
ATOM 908 O O . ASP A 1 117 ? 2.018 -8.700 9.080 1.00 93.75 117 ASP A O 1
ATOM 912 N N . ARG A 1 118 ? 1.251 -7.073 7.727 1.00 94.56 118 ARG A N 1
ATOM 913 C CA . ARG A 1 118 ? 2.099 -7.377 6.585 1.00 94.56 118 ARG A CA 1
ATOM 914 C C . ARG A 1 118 ? 2.529 -6.106 5.867 1.00 94.56 118 ARG A C 1
ATOM 916 O O . ARG A 1 118 ? 1.700 -5.270 5.510 1.00 94.56 118 ARG A O 1
ATOM 923 N N . VAL A 1 119 ? 3.828 -6.016 5.599 1.00 95.31 119 VAL A N 1
ATOM 924 C CA . VAL A 1 119 ? 4.443 -4.924 4.843 1.00 95.31 119 VAL A CA 1
ATOM 925 C C . VAL A 1 119 ? 5.202 -5.514 3.663 1.00 95.31 119 VAL A C 1
ATOM 927 O O . VAL A 1 119 ? 6.076 -6.360 3.840 1.00 95.31 119 VAL A O 1
ATOM 930 N N . ASP A 1 120 ? 4.874 -5.056 2.462 1.00 96.50 120 ASP A N 1
ATOM 931 C CA . ASP A 1 120 ? 5.552 -5.431 1.225 1.00 96.50 120 ASP A CA 1
ATOM 932 C C . ASP A 1 120 ? 5.964 -4.182 0.443 1.00 96.50 120 ASP A C 1
ATOM 934 O O . ASP A 1 120 ? 5.470 -3.076 0.671 1.00 96.50 120 ASP A O 1
ATOM 938 N N . CYS A 1 121 ? 6.862 -4.365 -0.519 1.00 97.44 121 CYS A N 1
ATOM 939 C CA . CYS A 1 121 ? 7.243 -3.330 -1.467 1.00 97.44 121 CYS A CA 1
ATOM 940 C C . CYS A 1 121 ? 7.287 -3.918 -2.872 1.00 97.44 121 CYS A C 1
ATOM 942 O O . CYS A 1 121 ? 7.718 -5.054 -3.060 1.00 97.44 121 CYS A O 1
ATOM 944 N N . PHE A 1 122 ? 6.860 -3.146 -3.866 1.00 98.31 122 PHE A N 1
ATOM 945 C CA . PHE A 1 122 ? 6.857 -3.548 -5.265 1.00 98.31 122 PHE A CA 1
ATOM 946 C C . PHE A 1 122 ? 7.465 -2.445 -6.125 1.00 98.31 122 PHE A C 1
ATOM 948 O O . PHE A 1 122 ? 7.111 -1.272 -5.995 1.00 98.31 122 PHE A O 1
ATOM 955 N N . ARG A 1 123 ? 8.383 -2.819 -7.019 1.00 98.06 123 ARG A N 1
ATOM 956 C CA . ARG A 1 123 ? 9.104 -1.875 -7.881 1.00 98.06 123 ARG A CA 1
ATOM 957 C C . ARG A 1 123 ? 8.618 -1.968 -9.314 1.00 98.06 123 ARG A C 1
ATOM 959 O O . ARG A 1 123 ? 8.764 -3.002 -9.962 1.00 98.06 123 ARG A O 1
ATOM 966 N N . VAL A 1 124 ? 8.063 -0.875 -9.817 1.00 96.88 124 VAL A N 1
ATOM 967 C CA . VAL A 1 124 ? 7.577 -0.757 -11.192 1.00 96.88 124 VAL A CA 1
ATOM 968 C C . VAL A 1 124 ? 8.570 0.090 -11.990 1.00 96.88 124 VAL A C 1
ATOM 970 O O . VAL A 1 124 ? 8.974 1.154 -11.504 1.00 96.88 124 VAL A O 1
ATOM 973 N N . PRO A 1 125 ? 8.994 -0.348 -13.189 1.00 94.81 125 PRO A N 1
ATOM 974 C CA . PRO A 1 125 ? 9.856 0.458 -14.043 1.00 94.81 125 PRO A CA 1
ATOM 975 C C . PRO A 1 125 ? 9.094 1.669 -14.593 1.00 94.81 125 PRO A C 1
ATOM 977 O O . PRO A 1 125 ? 7.880 1.804 -14.434 1.00 94.81 125 PRO A O 1
ATOM 980 N N . ARG A 1 126 ? 9.805 2.569 -15.264 1.00 91.00 126 ARG A N 1
ATOM 981 C CA . ARG A 1 126 ? 9.183 3.700 -15.958 1.00 91.00 126 ARG A CA 1
ATOM 982 C C . ARG A 1 126 ? 8.378 3.207 -17.176 1.00 91.00 126 ARG A C 1
ATOM 984 O O . ARG A 1 126 ? 8.917 2.403 -17.941 1.00 91.00 126 ARG A O 1
ATOM 991 N N . PRO A 1 127 ? 7.138 3.683 -17.407 1.00 87.56 127 PRO A N 1
ATOM 992 C CA . PRO A 1 127 ? 6.458 3.455 -18.681 1.00 87.56 127 PRO A CA 1
ATOM 993 C C . PRO A 1 127 ? 7.242 4.169 -19.792 1.00 87.56 127 PRO A C 1
ATOM 995 O O . PRO A 1 127 ? 7.703 5.284 -19.580 1.00 87.56 127 PRO A O 1
ATOM 998 N N . SER A 1 128 ? 7.454 3.504 -20.929 1.00 77.69 128 SER A N 1
ATOM 999 C CA . SER A 1 128 ? 8.436 3.842 -21.979 1.00 77.69 128 SER A CA 1
ATOM 1000 C C . SER A 1 128 ? 8.711 5.344 -22.244 1.00 77.69 128 SER A C 1
ATOM 1002 O O . SER A 1 128 ? 7.846 6.204 -22.136 1.00 77.69 128 SER A O 1
ATOM 1004 N N . ARG A 1 129 ? 9.930 5.684 -22.693 1.00 63.75 129 ARG A N 1
ATOM 1005 C CA . ARG A 1 129 ? 10.387 7.080 -22.888 1.00 63.75 129 ARG A CA 1
ATOM 1006 C C . ARG A 1 129 ? 9.502 7.941 -23.817 1.00 63.75 129 ARG A C 1
ATOM 1008 O O . ARG A 1 129 ? 9.479 9.151 -23.636 1.00 63.75 129 ARG A O 1
A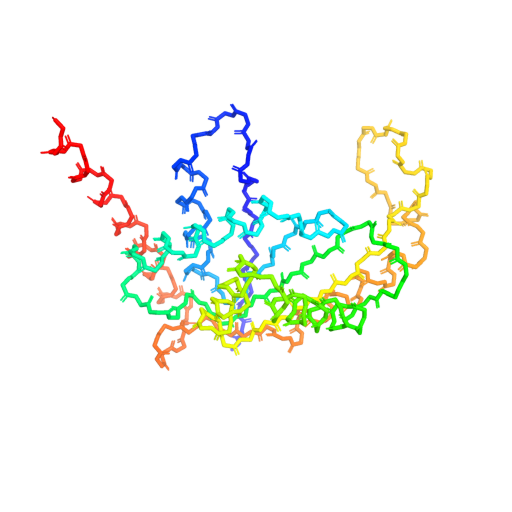TOM 1015 N N . LEU A 1 130 ? 8.794 7.349 -24.785 1.00 57.06 130 LEU A N 1
ATOM 1016 C CA . LEU A 1 130 ? 7.932 8.074 -25.743 1.00 57.06 130 LEU A CA 1
ATOM 1017 C C . LEU A 1 130 ? 6.628 8.597 -25.122 1.00 57.06 130 LEU A C 1
ATOM 1019 O O . LEU A 1 130 ? 5.966 9.447 -25.703 1.00 57.06 130 LEU A O 1
ATOM 1023 N N . VAL A 1 131 ? 6.256 8.086 -23.952 1.00 57.84 131 VAL A N 1
ATOM 1024 C CA . VAL A 1 131 ? 5.017 8.428 -23.243 1.00 57.84 131 VAL A CA 1
ATOM 1025 C C . VAL A 1 131 ? 5.086 9.796 -22.557 1.00 57.84 131 VAL A C 1
ATOM 1027 O O . VAL A 1 131 ? 4.054 10.375 -22.237 1.00 57.84 131 VAL A O 1
ATOM 1030 N N . MET A 1 132 ? 6.293 10.316 -22.323 1.00 56.97 132 MET A N 1
ATOM 1031 C CA . MET A 1 132 ? 6.502 11.537 -21.535 1.00 56.97 132 MET A CA 1
ATOM 1032 C C . MET A 1 132 ? 6.123 12.826 -22.281 1.00 56.97 132 MET A C 1
ATOM 1034 O O . MET A 1 132 ? 5.948 13.862 -21.642 1.00 56.97 132 MET A O 1
ATOM 1038 N N . ASP A 1 133 ? 5.952 12.769 -23.605 1.00 55.56 133 ASP A N 1
ATOM 1039 C CA . ASP A 1 133 ? 5.557 13.923 -24.412 1.00 55.56 133 ASP A CA 1
ATOM 1040 C C . ASP A 1 133 ? 4.025 13.965 -24.528 1.00 55.56 133 ASP A C 1
ATOM 1042 O O . ASP A 1 133 ? 3.417 13.256 -25.329 1.00 55.56 133 ASP A O 1
ATOM 1046 N N . GLY A 1 134 ? 3.424 14.781 -23.654 1.00 55.56 134 GLY A N 1
ATOM 1047 C CA . GLY A 1 134 ? 1.991 14.960 -23.408 1.00 55.56 134 GLY A CA 1
ATOM 1048 C C . GLY A 1 134 ? 1.057 14.686 -24.587 1.00 55.56 134 GLY A C 1
ATOM 1049 O O . GLY A 1 134 ? 0.955 15.478 -25.524 1.00 55.56 134 GLY A O 1
ATOM 1050 N N . VAL A 1 135 ? 0.291 13.601 -24.467 1.00 51.62 135 VAL A N 1
ATOM 1051 C CA . VAL A 1 135 ? -0.912 13.377 -25.266 1.00 51.62 135 VAL A CA 1
ATOM 1052 C C . VAL A 1 135 ? -2.103 13.414 -24.319 1.00 51.62 135 VAL A C 1
ATOM 1054 O O . VAL A 1 135 ? -2.293 12.527 -23.486 1.00 51.62 135 VAL A O 1
ATOM 1057 N N . ASP A 1 136 ? -2.876 14.486 -24.433 1.00 54.34 136 ASP A N 1
ATOM 1058 C CA . ASP A 1 136 ? -4.139 14.676 -23.730 1.00 54.34 136 ASP A CA 1
ATOM 1059 C C . ASP A 1 136 ? -5.107 13.561 -24.178 1.00 54.34 136 ASP A C 1
ATOM 1061 O O . ASP A 1 136 ? -5.435 13.456 -25.363 1.00 54.34 136 ASP A O 1
ATOM 1065 N N . GLY A 1 137 ? -5.478 12.650 -23.269 1.00 59.09 137 GLY A N 1
ATOM 1066 C CA . GLY A 1 137 ? -6.300 11.469 -23.596 1.00 59.09 137 GLY A CA 1
ATOM 1067 C C . GLY A 1 137 ? -5.936 10.156 -22.892 1.00 59.09 137 GLY A C 1
ATOM 1068 O O . GLY A 1 137 ? -6.630 9.157 -23.084 1.00 59.09 137 GLY A O 1
ATOM 1069 N N . GLY A 1 138 ? -4.892 10.145 -22.059 1.00 60.12 138 GLY A N 1
ATOM 1070 C CA . GLY A 1 138 ? -4.437 8.942 -21.361 1.00 60.12 138 GLY A CA 1
ATOM 1071 C C . GLY A 1 138 ? -3.599 8.016 -22.248 1.00 60.12 138 GLY A C 1
ATOM 1072 O O . GLY A 1 138 ? -3.506 8.176 -23.464 1.00 60.12 138 GLY A O 1
ATOM 1073 N N . MET A 1 139 ? -2.937 7.049 -21.620 1.00 68.00 139 MET A N 1
ATOM 1074 C CA . MET A 1 139 ? -1.989 6.161 -22.292 1.00 68.00 139 MET A CA 1
ATOM 1075 C C . MET A 1 139 ? -2.661 4.866 -22.735 1.00 68.00 139 MET A C 1
ATOM 1077 O O . MET A 1 139 ? -3.343 4.216 -21.941 1.00 68.00 139 MET A O 1
ATOM 1081 N N . LYS A 1 140 ? -2.417 4.439 -23.976 1.00 77.06 140 LYS A N 1
ATOM 1082 C CA . LYS A 1 140 ? -2.762 3.082 -24.410 1.00 77.06 140 LYS A CA 1
ATOM 1083 C C . LYS A 1 140 ? -1.687 2.093 -23.973 1.00 77.06 140 LYS A C 1
ATOM 1085 O O . LYS A 1 140 ? -0.509 2.444 -23.904 1.0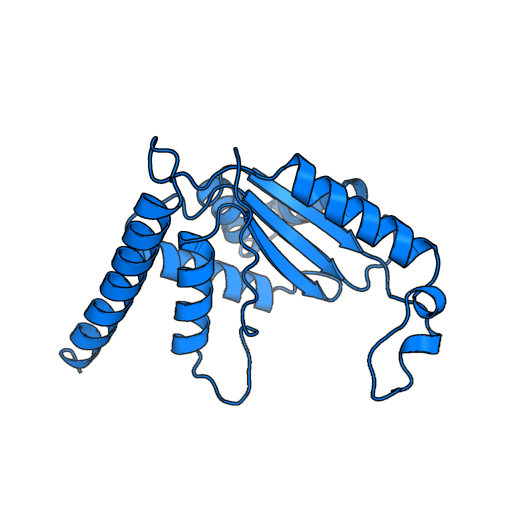0 77.06 140 LYS A O 1
ATOM 1090 N N . ALA A 1 141 ? -2.082 0.845 -23.724 1.00 78.88 141 ALA A N 1
ATOM 1091 C CA . ALA A 1 141 ? -1.172 -0.195 -23.249 1.00 78.88 141 ALA A CA 1
ATOM 1092 C C . ALA A 1 141 ? 0.048 -0.362 -24.170 1.00 78.88 141 ALA A C 1
ATOM 1094 O O . ALA A 1 141 ? 1.177 -0.442 -23.692 1.00 78.88 141 ALA A O 1
ATOM 1095 N N . GLU A 1 142 ? -0.151 -0.307 -25.489 1.00 80.56 142 GLU A N 1
ATOM 1096 C CA . GLU A 1 142 ? 0.903 -0.500 -26.492 1.00 80.56 142 GLU A CA 1
ATOM 1097 C C . GLU A 1 142 ? 2.002 0.575 -26.419 1.00 80.56 142 GLU A C 1
ATOM 1099 O O . GLU A 1 142 ? 3.102 0.378 -26.930 1.00 80.56 142 GLU A O 1
ATOM 1104 N N . GLN A 1 143 ? 1.728 1.707 -25.763 1.00 78.44 143 GLN A N 1
ATOM 1105 C CA . GLN A 1 143 ? 2.667 2.814 -25.592 1.00 78.44 143 GLN A CA 1
ATOM 1106 C C . GLN A 1 143 ? 3.533 2.654 -24.331 1.00 78.44 143 GLN A C 1
ATOM 1108 O O . GLN A 1 143 ? 4.573 3.296 -24.211 1.00 78.44 143 GLN A O 1
ATOM 1113 N N . CYS A 1 144 ? 3.162 1.784 -23.390 1.00 83.50 144 CYS A N 1
ATOM 1114 C CA . CYS A 1 144 ? 3.804 1.699 -22.075 1.00 83.50 144 CYS A CA 1
ATOM 1115 C C . CYS A 1 144 ? 5.124 0.910 -22.064 1.00 83.50 144 CYS A C 1
ATOM 1117 O O . CYS A 1 144 ? 5.917 1.064 -21.136 1.00 83.50 144 CYS A O 1
ATOM 1119 N N . GLY A 1 145 ? 5.384 0.100 -23.092 1.00 87.81 145 GLY A N 1
ATOM 1120 C CA . GLY A 1 145 ? 6.514 -0.831 -23.140 1.00 87.81 145 GLY A CA 1
ATOM 1121 C C . GLY A 1 145 ? 6.223 -2.157 -22.426 1.00 87.81 145 GLY A C 1
ATOM 1122 O O . GLY A 1 145 ? 5.531 -2.203 -21.409 1.00 87.81 145 GLY A O 1
ATOM 1123 N N . GLU A 1 146 ? 6.763 -3.250 -22.967 1.00 91.06 146 GLU A N 1
ATOM 1124 C CA . GLU A 1 146 ? 6.446 -4.617 -22.526 1.00 91.06 146 GLU A CA 1
ATOM 1125 C C . GLU A 1 146 ? 6.839 -4.888 -21.070 1.00 91.06 146 GLU A C 1
ATOM 1127 O O . GLU A 1 146 ? 6.066 -5.487 -20.324 1.00 91.06 146 GLU A O 1
ATOM 1132 N N . GLU A 1 147 ? 8.008 -4.409 -20.634 1.00 91.56 147 GLU A N 1
ATOM 1133 C CA . GLU A 1 147 ? 8.470 -4.621 -19.259 1.00 91.56 147 GLU A CA 1
ATOM 1134 C C . GLU A 1 147 ? 7.544 -3.948 -18.238 1.00 91.56 147 GLU A C 1
ATOM 1136 O O . GLU A 1 147 ? 7.199 -4.556 -17.228 1.00 91.56 147 GLU A O 1
ATOM 1141 N N . PHE A 1 148 ? 7.094 -2.720 -18.513 1.00 93.38 148 PHE A N 1
ATOM 1142 C CA . PHE A 1 148 ? 6.141 -2.021 -17.654 1.00 93.38 148 PHE A CA 1
ATOM 1143 C C . PHE A 1 148 ? 4.815 -2.776 -17.559 1.00 93.38 148 PHE A C 1
ATOM 1145 O O . PHE A 1 148 ? 4.325 -3.012 -16.455 1.00 93.38 148 PHE A O 1
ATOM 1152 N N . LEU A 1 149 ? 4.247 -3.183 -18.701 1.00 93.31 149 LEU A N 1
ATOM 1153 C CA . LEU A 1 149 ? 2.977 -3.912 -18.740 1.00 93.31 149 LEU A CA 1
ATOM 1154 C C . LEU A 1 149 ? 3.060 -5.246 -17.996 1.00 93.31 149 LEU A C 1
ATOM 1156 O O . LEU A 1 149 ? 2.148 -5.582 -17.235 1.00 93.31 149 LEU A O 1
ATOM 1160 N N . ARG A 1 150 ? 4.159 -5.987 -18.185 1.00 95.44 150 ARG A N 1
ATOM 1161 C CA . ARG A 1 150 ? 4.424 -7.239 -17.471 1.00 95.44 150 ARG A CA 1
ATOM 1162 C C . ARG A 1 150 ? 4.486 -6.991 -15.965 1.00 95.44 150 ARG A C 1
ATOM 1164 O O . ARG A 1 150 ? 3.739 -7.616 -15.221 1.00 95.44 150 ARG A O 1
ATOM 1171 N N . THR A 1 151 ? 5.306 -6.039 -15.526 1.00 96.50 151 THR A N 1
ATOM 1172 C CA . THR A 1 151 ? 5.510 -5.752 -14.100 1.00 96.50 151 THR A CA 1
ATOM 1173 C C . THR A 1 151 ? 4.245 -5.213 -13.421 1.00 96.50 151 THR A C 1
ATOM 1175 O O . THR A 1 151 ? 3.962 -5.577 -12.283 1.00 96.50 151 THR A O 1
ATOM 1178 N N . ILE A 1 152 ? 3.437 -4.388 -14.098 1.00 94.62 152 ILE A N 1
ATOM 1179 C CA . ILE A 1 152 ? 2.132 -3.949 -13.572 1.00 94.62 152 ILE A CA 1
ATOM 1180 C C . ILE A 1 152 ? 1.144 -5.114 -13.480 1.00 94.62 152 ILE A C 1
ATOM 1182 O O . ILE A 1 152 ? 0.420 -5.207 -12.492 1.00 94.62 152 ILE A O 1
ATOM 1186 N N . SER A 1 153 ? 1.132 -6.021 -14.459 1.00 96.31 153 SER A N 1
ATOM 1187 C CA . SER A 1 153 ? 0.287 -7.222 -14.399 1.00 96.31 153 SER A CA 1
ATOM 1188 C C . SER A 1 153 ? 0.689 -8.128 -13.231 1.00 96.31 153 SER A C 1
ATOM 1190 O O . SER A 1 153 ? -0.169 -8.612 -12.497 1.00 96.31 153 SER A O 1
ATOM 1192 N N . GLU A 1 154 ? 1.992 -8.297 -12.997 1.00 97.81 154 GLU A N 1
ATOM 1193 C CA . GLU A 1 154 ? 2.524 -9.007 -11.827 1.00 97.81 154 GLU A CA 1
ATOM 1194 C C . GLU A 1 154 ? 2.145 -8.311 -10.514 1.00 97.81 154 GLU A C 1
ATOM 1196 O O . GLU A 1 154 ? 1.741 -8.979 -9.565 1.00 97.81 154 GLU A O 1
ATOM 1201 N N . CYS A 1 155 ? 2.206 -6.977 -10.462 1.00 97.38 155 CYS A N 1
ATOM 1202 C CA . CYS A 1 155 ? 1.775 -6.201 -9.299 1.00 97.38 155 CYS A CA 1
ATOM 1203 C C . CYS A 1 155 ? 0.280 -6.391 -9.016 1.00 97.38 155 CYS A C 1
ATOM 1205 O O . CYS A 1 155 ? -0.109 -6.583 -7.866 1.00 97.38 155 CYS A O 1
ATOM 1207 N N . ALA A 1 156 ? -0.563 -6.348 -10.050 1.00 96.00 156 ALA A N 1
ATOM 1208 C CA . ALA A 1 156 ? -2.001 -6.550 -9.913 1.00 96.00 156 ALA A CA 1
ATOM 1209 C C . ALA A 1 156 ? -2.315 -7.959 -9.393 1.00 96.00 156 ALA A C 1
ATOM 1211 O O . ALA A 1 156 ? -3.087 -8.098 -8.446 1.00 96.00 156 ALA A O 1
ATOM 1212 N N . ASN A 1 157 ? -1.669 -8.988 -9.949 1.00 96.88 157 ASN A N 1
ATOM 1213 C CA . ASN A 1 157 ? -1.810 -10.364 -9.470 1.00 96.88 157 ASN A CA 1
ATOM 1214 C C . ASN A 1 157 ? -1.360 -10.501 -8.015 1.00 96.88 157 ASN A C 1
ATOM 1216 O O . ASN A 1 157 ? -2.089 -11.067 -7.209 1.00 96.88 157 ASN A O 1
ATOM 1220 N N . PHE A 1 158 ? -0.220 -9.910 -7.653 1.00 97.06 158 PHE A N 1
ATOM 1221 C CA . PHE A 1 158 ? 0.259 -9.906 -6.275 1.00 97.06 158 PHE A CA 1
ATOM 1222 C C . PHE A 1 158 ? -0.755 -9.267 -5.317 1.00 97.06 158 PHE A C 1
ATOM 1224 O O . PHE A 1 158 ? -1.060 -9.836 -4.272 1.00 97.06 158 PHE A O 1
ATOM 1231 N N . VAL A 1 159 ? -1.327 -8.110 -5.667 1.00 95.06 159 VAL A N 1
ATOM 1232 C CA . VAL A 1 159 ? -2.384 -7.487 -4.855 1.00 95.06 159 VAL A CA 1
ATOM 1233 C C . VAL A 1 159 ? -3.574 -8.436 -4.717 1.00 95.06 159 VAL A C 1
ATOM 1235 O O . VAL A 1 159 ? -4.013 -8.680 -3.600 1.00 95.06 159 VAL A O 1
ATOM 1238 N N . LEU A 1 160 ? -4.056 -9.031 -5.813 1.00 93.25 160 LEU A N 1
ATOM 1239 C CA . LEU A 1 160 ? -5.197 -9.953 -5.791 1.00 93.25 160 LEU A CA 1
ATOM 1240 C C . LEU A 1 160 ? -4.945 -11.215 -4.950 1.00 93.25 160 LEU A C 1
ATOM 1242 O O . LEU A 1 160 ? -5.838 -11.651 -4.229 1.00 93.25 160 LEU A O 1
ATOM 1246 N N . GLU A 1 161 ? -3.744 -11.785 -5.013 1.00 93.81 161 GLU A N 1
ATOM 1247 C CA . GLU A 1 161 ? -3.343 -12.971 -4.242 1.00 93.81 161 GLU A CA 1
ATOM 1248 C C . GLU A 1 161 ? -3.182 -12.679 -2.747 1.00 93.81 161 GLU A C 1
ATOM 1250 O O . GLU A 1 161 ? -3.320 -13.572 -1.912 1.00 93.81 161 GLU A O 1
ATOM 1255 N N . THR A 1 162 ? -2.887 -11.426 -2.402 1.00 92.56 162 THR A N 1
ATOM 1256 C CA . THR A 1 162 ? -2.670 -10.980 -1.021 1.00 92.56 162 THR A CA 1
ATOM 1257 C C . THR A 1 162 ? -3.884 -10.274 -0.422 1.00 92.56 162 THR A C 1
ATOM 1259 O O . THR A 1 162 ? -3.855 -9.900 0.753 1.00 92.56 162 THR A O 1
ATOM 1262 N N . LEU A 1 163 ? -4.968 -10.125 -1.195 1.00 90.81 163 LEU A N 1
ATOM 1263 C CA . LEU A 1 163 ? -6.218 -9.533 -0.737 1.00 90.81 163 LEU A CA 1
ATOM 1264 C C . LEU A 1 163 ? -6.804 -10.336 0.422 1.00 90.81 163 LEU A C 1
ATOM 1266 O O . LEU A 1 163 ? -7.091 -11.530 0.325 1.00 90.81 163 LEU A O 1
ATOM 1270 N N . THR A 1 164 ? -7.071 -9.626 1.508 1.00 93.06 164 THR A N 1
ATOM 1271 C CA . THR A 1 164 ? -7.773 -10.144 2.675 1.00 93.06 164 THR A CA 1
ATOM 1272 C C . THR A 1 164 ? -9.065 -9.365 2.878 1.00 93.06 164 THR A C 1
ATOM 1274 O O . THR A 1 164 ? -9.188 -8.193 2.499 1.00 93.06 164 THR A O 1
ATOM 1277 N N . ALA A 1 165 ? -10.057 -10.024 3.476 1.00 95.00 165 ALA A N 1
ATOM 1278 C CA . ALA A 1 165 ? -11.232 -9.321 3.966 1.00 95.00 165 ALA A CA 1
ATOM 1279 C C . ALA A 1 165 ? -10.816 -8.318 5.051 1.00 95.00 165 ALA A C 1
ATOM 1281 O O . ALA A 1 165 ? -9.858 -8.556 5.793 1.00 95.00 165 ALA A O 1
ATOM 1282 N N . LYS A 1 166 ? -11.545 -7.201 5.149 1.00 95.50 166 LYS A N 1
ATOM 1283 C CA . LYS A 1 166 ? -11.315 -6.228 6.215 1.00 95.50 166 LYS A CA 1
ATOM 1284 C C . LYS A 1 166 ? -11.621 -6.870 7.563 1.00 95.50 166 LYS A C 1
ATOM 1286 O O . LYS A 1 166 ? -12.743 -7.321 7.787 1.00 95.50 166 LYS A O 1
ATOM 1291 N N . MET A 1 167 ? -10.628 -6.863 8.440 1.00 94.06 167 MET A N 1
ATOM 1292 C CA . MET A 1 167 ? -10.753 -7.279 9.830 1.00 94.06 167 MET A CA 1
ATOM 1293 C C . MET A 1 167 ? -10.818 -6.047 10.734 1.00 94.06 167 MET A C 1
ATOM 1295 O O . MET A 1 167 ? -10.121 -5.055 10.498 1.00 94.06 167 MET A O 1
ATOM 1299 N N . VAL A 1 168 ? -11.647 -6.115 11.772 1.00 89.56 168 VAL A N 1
ATOM 1300 C CA . VAL A 1 168 ? -11.640 -5.176 12.901 1.00 89.56 168 VAL A CA 1
ATOM 1301 C C . VAL A 1 168 ? -11.595 -6.009 14.173 1.00 89.56 168 VAL A C 1
ATOM 1303 O O . VAL A 1 168 ? -12.512 -6.778 14.454 1.00 89.56 168 VAL A O 1
ATOM 1306 N N . GLY A 1 169 ? -10.486 -5.921 14.910 1.00 85.94 169 GLY A N 1
ATOM 1307 C CA . GLY A 1 169 ? -10.171 -6.919 15.929 1.00 85.94 169 GLY A CA 1
ATOM 1308 C C . GLY A 1 169 ? -10.102 -8.315 15.302 1.00 85.94 169 GLY A C 1
ATOM 1309 O O . GLY A 1 169 ? -9.383 -8.524 14.328 1.00 85.94 169 GLY A O 1
ATOM 1310 N N . ASN A 1 170 ? -10.891 -9.253 15.826 1.00 86.88 170 ASN A N 1
ATOM 1311 C CA . ASN A 1 170 ? -10.976 -10.619 15.298 1.00 86.88 170 ASN A CA 1
ATOM 1312 C C . ASN A 1 170 ? -12.153 -10.827 14.330 1.00 86.88 170 ASN A C 1
ATOM 1314 O O . ASN A 1 170 ? -12.339 -11.936 13.827 1.00 86.88 170 ASN A O 1
ATOM 1318 N N . ASP A 1 171 ? -12.940 -9.783 14.057 1.00 91.19 171 ASP A N 1
ATOM 1319 C CA . ASP A 1 171 ? -14.161 -9.892 13.266 1.00 91.19 171 ASP A CA 1
ATOM 1320 C C . ASP A 1 171 ? -13.909 -9.573 11.793 1.00 91.19 171 ASP A C 1
ATOM 1322 O O . ASP A 1 171 ? -13.388 -8.514 11.436 1.00 91.19 171 ASP A O 1
ATOM 1326 N N . CYS A 1 172 ? -14.329 -10.494 10.925 1.00 94.62 172 CYS A N 1
ATOM 1327 C CA . CYS A 1 172 ? -14.322 -10.316 9.478 1.00 94.62 172 CYS A CA 1
ATOM 1328 C C . CYS A 1 172 ? -15.551 -9.514 9.046 1.00 94.62 172 CYS A C 1
ATOM 1330 O O . CYS A 1 172 ? -16.690 -9.931 9.275 1.00 94.62 172 CYS A O 1
ATOM 1332 N N . LEU A 1 173 ? -15.335 -8.359 8.416 1.00 94.75 173 LEU A N 1
ATOM 1333 C CA . LEU A 1 173 ? -16.428 -7.479 8.033 1.00 94.75 173 LEU A CA 1
ATOM 1334 C C . LEU A 1 173 ? -17.157 -7.977 6.778 1.00 94.75 173 LEU A C 1
ATOM 1336 O O . LEU A 1 173 ? -16.565 -8.261 5.738 1.00 94.75 173 LEU A O 1
ATOM 1340 N N . THR A 1 174 ? -18.484 -8.004 6.870 1.00 94.56 174 THR A N 1
ATOM 1341 C CA . THR A 1 174 ? -19.403 -8.136 5.734 1.00 94.56 174 THR A CA 1
ATOM 1342 C C . THR A 1 174 ? -19.676 -6.764 5.114 1.00 94.56 174 THR A C 1
ATOM 1344 O O . THR A 1 174 ? -19.297 -5.741 5.675 1.00 94.56 174 THR A O 1
ATOM 1347 N N . GLY A 1 175 ? -20.391 -6.698 3.985 1.00 91.88 175 GLY A N 1
ATOM 1348 C CA . GLY A 1 175 ? -20.777 -5.4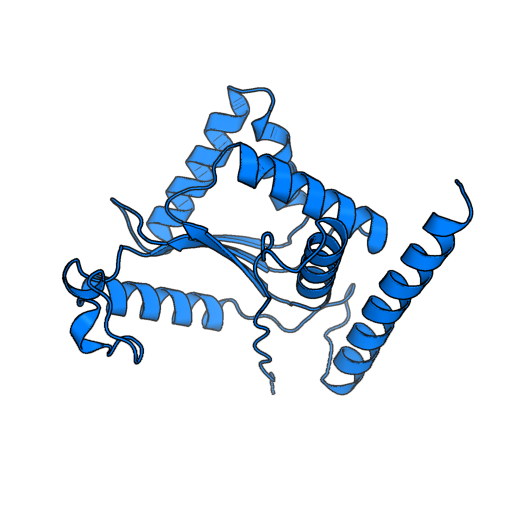08 3.394 1.00 91.88 175 GLY A CA 1
ATOM 1349 C C . GLY A 1 175 ? -21.601 -4.515 4.337 1.00 91.88 175 GLY A C 1
ATOM 1350 O O . GLY A 1 175 ? -21.389 -3.303 4.384 1.00 91.88 175 GLY A O 1
ATOM 1351 N N . GLU A 1 176 ? -22.503 -5.102 5.132 1.00 92.50 176 GLU A N 1
ATOM 1352 C CA . GLU A 1 176 ? -23.324 -4.354 6.093 1.00 92.50 176 GLU A CA 1
ATOM 1353 C C . GLU A 1 176 ? -22.496 -3.839 7.274 1.00 92.50 176 GLU A C 1
ATOM 1355 O O . GLU A 1 176 ? -22.568 -2.653 7.610 1.00 92.50 176 GLU A O 1
ATOM 1360 N N . SER A 1 177 ? -21.658 -4.694 7.870 1.00 94.69 177 SER A N 1
ATOM 1361 C CA . SER A 1 177 ? -20.803 -4.282 8.988 1.00 94.69 177 SER A CA 1
ATOM 1362 C C . SER A 1 177 ? -19.669 -3.355 8.542 1.00 94.69 177 SER A C 1
ATOM 1364 O O . SER A 1 177 ? -19.292 -2.461 9.292 1.00 94.69 177 SER A O 1
ATOM 1366 N N . PHE A 1 178 ? -19.190 -3.475 7.302 1.00 95.06 178 PHE A N 1
ATOM 1367 C CA . PHE A 1 178 ? -18.254 -2.530 6.693 1.00 95.06 178 PHE A CA 1
ATOM 1368 C C . PHE A 1 178 ? -18.860 -1.132 6.577 1.00 95.06 178 PHE A C 1
ATOM 1370 O O . PHE A 1 178 ? -18.232 -0.155 6.975 1.00 95.06 178 PHE A O 1
ATOM 1377 N N . LYS A 1 179 ? -20.106 -1.015 6.103 1.00 94.56 179 LYS A N 1
ATOM 1378 C CA . LYS A 1 179 ? -20.806 0.277 6.051 1.00 94.56 179 LYS A CA 1
ATOM 1379 C C . LYS A 1 179 ? -20.923 0.912 7.442 1.00 94.56 179 LYS A C 1
ATOM 1381 O O . LYS A 1 179 ? -20.716 2.117 7.580 1.00 94.56 179 LYS A O 1
ATOM 1386 N N . ALA A 1 180 ? -21.252 0.113 8.458 1.00 94.12 180 ALA A N 1
ATOM 1387 C CA . ALA A 1 180 ? -21.313 0.581 9.841 1.00 94.12 180 ALA A CA 1
ATOM 1388 C C . ALA A 1 180 ? -19.933 1.029 10.356 1.00 94.12 180 ALA A C 1
ATOM 1390 O O . ALA A 1 180 ? -19.834 2.095 10.960 1.00 94.12 180 ALA A O 1
ATOM 1391 N N . HIS A 1 181 ? -18.877 0.269 10.049 1.00 93.19 181 HIS A N 1
ATOM 1392 C CA . HIS A 1 181 ? -17.490 0.607 10.384 1.00 93.19 181 HIS A CA 1
ATOM 1393 C C . HIS A 1 181 ? -17.054 1.932 9.760 1.00 93.19 181 HIS A C 1
ATOM 1395 O O . HIS A 1 181 ? -16.609 2.825 10.472 1.00 93.19 181 HIS A O 1
ATOM 1401 N N . VAL A 1 182 ? -17.259 2.115 8.451 1.00 93.69 182 VAL A N 1
ATOM 1402 C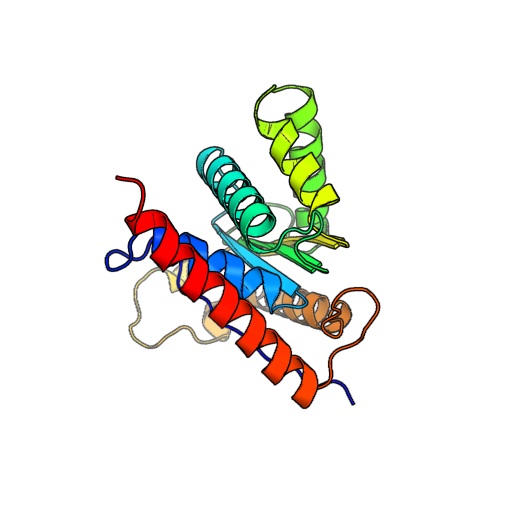 CA . VAL A 1 182 ? -16.925 3.372 7.760 1.00 93.69 182 VAL A CA 1
ATOM 1403 C C . VAL A 1 182 ? -17.638 4.554 8.414 1.00 93.69 182 VAL A C 1
ATOM 1405 O O . VAL A 1 182 ? -17.010 5.575 8.683 1.00 93.69 182 VAL A O 1
ATOM 1408 N N . LYS A 1 183 ? -18.934 4.413 8.722 1.00 92.94 183 LYS A N 1
ATOM 1409 C CA . LYS A 1 183 ? -19.696 5.462 9.407 1.00 92.94 183 LYS A CA 1
ATOM 1410 C C . LYS A 1 183 ? -19.100 5.786 10.782 1.00 92.94 183 LYS A C 1
ATOM 1412 O O . LYS A 1 183 ? -18.902 6.958 11.084 1.00 92.94 183 LYS A O 1
ATOM 1417 N N . HIS A 1 184 ? -18.770 4.763 11.570 1.00 90.00 184 HIS A N 1
ATOM 1418 C CA . HIS A 1 184 ? -18.162 4.926 12.889 1.00 90.00 184 HIS A CA 1
ATOM 1419 C C . HIS A 1 184 ? -16.817 5.663 12.823 1.00 90.00 184 HIS A C 1
ATOM 1421 O O . HIS A 1 184 ? -16.609 6.631 13.554 1.00 90.00 184 HIS A O 1
ATOM 1427 N N . VAL A 1 185 ? -15.930 5.248 11.914 1.00 89.69 185 VAL A N 1
ATOM 1428 C CA . VAL A 1 185 ? -14.619 5.879 11.721 1.00 89.69 185 VAL A CA 1
ATOM 1429 C C . VAL A 1 185 ? -14.792 7.344 11.297 1.00 89.69 185 VAL A C 1
ATOM 1431 O O . VAL A 1 185 ? -14.199 8.233 11.902 1.00 89.69 185 VAL A O 1
ATOM 1434 N N . VAL A 1 186 ? -15.659 7.645 10.327 1.00 89.88 186 VAL A N 1
ATOM 1435 C CA . VAL A 1 186 ? -15.889 9.029 9.865 1.00 89.88 186 VAL A CA 1
ATOM 1436 C C . VAL A 1 186 ? -16.458 9.929 10.971 1.00 89.88 186 VAL A C 1
ATOM 1438 O O . VAL A 1 186 ? -15.999 11.063 11.147 1.00 89.88 186 VAL A O 1
ATOM 1441 N N . GLU A 1 187 ? -17.429 9.443 11.748 1.00 88.12 187 GLU A N 1
ATOM 1442 C CA . GLU A 1 187 ? -17.997 10.183 12.883 1.00 88.12 187 GLU A CA 1
ATOM 1443 C C . GLU A 1 187 ? -16.934 10.456 13.957 1.00 88.12 187 GLU A C 1
ATOM 1445 O O . GLU A 1 187 ? -16.826 11.583 14.450 1.00 88.12 187 GLU A O 1
ATOM 1450 N N . HIS A 1 188 ? -16.088 9.468 14.266 1.00 83.25 188 HIS A N 1
ATOM 1451 C CA . HIS A 1 188 ? -15.004 9.617 15.238 1.00 83.25 188 HIS A CA 1
ATOM 1452 C C . HIS A 1 188 ? -14.021 10.735 14.849 1.00 83.25 188 HIS A C 1
ATOM 1454 O O . HIS A 1 188 ? -13.635 11.561 15.685 1.00 83.25 188 HIS A O 1
ATOM 1460 N N . PHE A 1 189 ? -13.654 10.806 13.568 1.00 80.50 189 PHE A N 1
ATOM 1461 C CA . PHE A 1 189 ? -12.756 11.841 13.052 1.00 80.50 189 PHE A CA 1
ATOM 1462 C C . PHE A 1 189 ? -13.418 13.227 13.017 1.00 80.50 189 PHE A C 1
ATOM 1464 O O . PHE A 1 189 ? -12.761 14.221 13.338 1.00 80.50 189 PHE A O 1
ATOM 1471 N N . SER A 1 190 ? -14.725 13.292 12.740 1.00 74.06 190 SER A N 1
ATOM 1472 C CA . SER A 1 190 ? -15.504 14.539 12.711 1.00 74.06 190 SER A CA 1
ATOM 1473 C C . SER A 1 190 ? -15.667 15.167 14.103 1.00 74.06 190 SER A C 1
ATOM 1475 O O . SER A 1 190 ? -15.482 16.372 1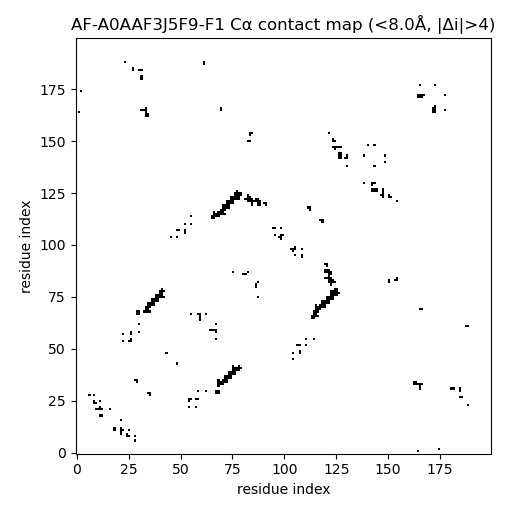4.280 1.00 74.06 190 SER A O 1
ATOM 1477 N N . HIS A 1 191 ? -15.958 14.360 15.130 1.00 63.62 191 HIS A N 1
ATOM 1478 C CA . HIS A 1 191 ? -16.174 14.857 16.494 1.00 63.62 191 HIS A CA 1
ATOM 1479 C C . HIS A 1 191 ? -14.885 15.324 17.189 1.00 63.62 191 HIS A C 1
ATOM 1481 O O . HIS A 1 191 ? -14.915 16.271 17.976 1.00 63.62 191 HIS A O 1
ATOM 1487 N N . ARG A 1 192 ? -13.732 14.714 16.883 1.00 55.91 192 ARG A N 1
ATOM 1488 C CA . ARG A 1 192 ? -12.440 15.133 17.455 1.00 55.91 192 ARG A CA 1
ATOM 1489 C C . ARG A 1 192 ? -11.854 16.398 16.819 1.00 55.91 192 ARG A C 1
ATOM 1491 O O . ARG A 1 192 ? -11.032 17.034 17.469 1.00 55.91 192 ARG A O 1
ATOM 1498 N N . SER A 1 193 ? -12.267 16.787 15.610 1.00 49.72 193 SER A N 1
ATOM 1499 C CA . SER A 1 193 ? -11.874 18.080 15.018 1.00 49.72 193 SER A CA 1
ATOM 1500 C C . SER A 1 193 ? 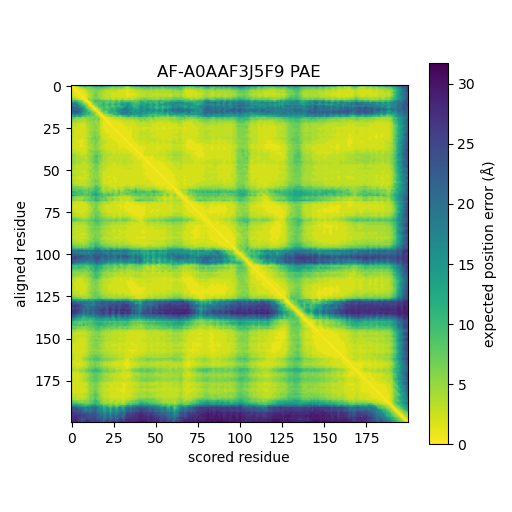-12.645 19.257 15.653 1.00 49.72 193 SER A C 1
ATOM 1502 O O . SER A 1 193 ? -12.088 20.331 15.873 1.00 49.72 193 SER A O 1
ATOM 1504 N N . ALA A 1 194 ? -13.894 19.038 16.091 1.00 43.09 194 ALA A N 1
ATOM 1505 C CA . ALA A 1 194 ? -14.687 20.055 16.793 1.00 43.09 194 ALA A CA 1
ATOM 1506 C C . ALA A 1 194 ? -14.152 20.391 18.203 1.00 43.09 194 ALA A C 1
ATOM 1508 O O . ALA A 1 194 ? -14.132 21.558 18.588 1.00 43.09 194 ALA A O 1
ATOM 1509 N N . ASN A 1 195 ? -13.656 19.396 18.948 1.00 37.28 195 ASN A N 1
ATOM 1510 C CA . ASN A 1 195 ? -13.101 19.600 20.297 1.00 37.28 195 ASN A CA 1
ATOM 1511 C C . ASN A 1 195 ? -11.674 20.182 20.310 1.00 37.28 195 ASN A C 1
ATOM 1513 O O . ASN A 1 195 ? -11.207 20.620 21.358 1.00 37.28 195 ASN A O 1
ATOM 1517 N N . ALA A 1 196 ? -10.974 20.216 19.171 1.00 38.28 196 ALA A N 1
ATOM 1518 C CA . ALA A 1 196 ? -9.679 20.892 19.062 1.00 38.28 196 ALA A CA 1
ATOM 1519 C C . ALA A 1 196 ? -9.826 22.423 18.953 1.00 38.28 196 ALA A C 1
ATOM 1521 O O . ALA A 1 196 ? -8.905 23.158 19.294 1.00 38.28 196 ALA A O 1
ATOM 1522 N N . LYS A 1 197 ? -11.006 22.921 18.550 1.00 34.88 197 LYS A N 1
ATOM 1523 C CA . LYS A 1 197 ? -11.310 24.361 18.477 1.00 34.88 197 LYS A CA 1
ATOM 1524 C C . LYS A 1 197 ? -11.769 24.978 19.804 1.00 34.88 197 LYS A C 1
ATOM 1526 O O . LYS A 1 197 ? -11.987 26.181 19.851 1.00 34.88 197 LYS A O 1
ATOM 1531 N N . SER A 1 198 ? -11.918 24.192 20.875 1.00 31.61 198 SER A N 1
ATOM 1532 C CA . SER A 1 198 ? -12.316 24.690 22.204 1.00 31.61 198 SER A CA 1
ATOM 1533 C C . SER A 1 198 ? -11.150 24.859 23.185 1.00 31.61 198 SER A C 1
ATOM 1535 O O . SER A 1 198 ? -11.385 25.113 24.364 1.00 31.61 198 SER A O 1
ATOM 1537 N N . VAL A 1 199 ? -9.906 24.696 22.725 1.00 34.22 199 VAL A N 1
ATOM 1538 C CA . VAL A 1 199 ? -8.691 24.919 23.526 1.00 34.22 199 VAL A CA 1
ATOM 1539 C C . VAL A 1 199 ? -7.697 25.764 22.723 1.00 34.22 199 VAL A C 1
ATOM 1541 O O . VAL A 1 199 ? -6.573 25.343 22.475 1.00 34.22 199 VAL A O 1
ATOM 1544 N N . ILE A 1 200 ? -8.135 26.942 22.275 1.00 33.00 200 ILE A N 1
ATOM 1545 C CA . ILE A 1 200 ? -7.272 28.081 21.924 1.00 33.00 200 ILE A CA 1
ATOM 1546 C C . ILE A 1 200 ? -7.971 29.345 22.419 1.00 33.00 200 ILE A C 1
ATOM 1548 O O . ILE A 1 200 ? -9.183 29.477 22.137 1.00 33.00 200 ILE A O 1
#

Secondary structure (DSSP, 8-state):
-----------TT-TTS-HHHHHHHHHHHHHH-SEEEEEEESS--HHHHHHHHHHHHHHHHHH--S--EEEEEEEEEEE-SS-HHHHHHHHHHHHHHHHHHSTTTHHHHHHHHHHEEEEEEEEEEPP-GGGGS--TT---GGGS-HHHHHHHHHHHHHHHHH--PPEETTEEPPHHHHHHHHHHHHHHHHHHHHGGGG--

InterPro domains:
  IPR015894 Guanylate-binding protein, N-terminal [PF02263] (3-161)
  IPR027417 P-loop containing nucleoside triphosphate hydrolase [G3DSA:3.40.50.300] (1-193)

Radius of gyration: 18.34 Å; Cα contacts (8 Å, |Δi|>4): 241; chains: 1; bounding box: 47×43×50 Å

Sequence (200 aa):
MLSVLLIETQGIHDLESSSEDSSIIFALSLLISSAKIYNTLQYLSTSEIDELNALFAFSQMKDGNAKLGQNFLLLLRDTVGKTGIEGGKEYLEHLKENVQNNNGTNKFVECLDECFDRVDCFRVPRPSRLVMDGVDGGMKAEQCGEEFLRTISECANFVLETLTAKMVGNDCLTGESFKAHVKHVVEHFSHRSANAKSVI

Solvent-accessible surface area (backbone atoms only — not comparable to full-atom values): 11510 Å² total; per-residue (Å²): 136,89,84,88,83,88,83,90,74,83,65,74,78,48,95,90,58,53,72,63,55,31,46,48,54,49,32,51,54,38,65,67,34,33,60,41,77,48,79,45,68,50,61,86,47,74,67,54,46,53,49,51,46,51,43,51,52,50,34,30,70,72,72,72,39,73,59,53,38,44,34,38,35,42,34,25,31,57,31,82,80,65,50,32,56,66,30,13,46,54,50,50,52,50,55,57,52,56,17,79,79,34,97,72,52,41,59,46,56,52,47,50,64,56,23,27,80,38,79,51,30,34,24,32,46,51,60,28,84,78,60,74,66,84,62,93,84,72,84,58,75,90,56,28,39,69,69,30,54,50,38,51,51,51,49,51,49,50,51,63,75,67,63,60,76,37,63,59,90,93,44,76,51,48,77,69,55,41,55,51,48,50,50,52,55,54,50,55,58,55,56,56,57,60,63,59,69,75,74,121

Organism: NCBI:txid2138241